Protein AF-A0A520I4Y4-F1 (afdb_monomer_lite)

Sequence (250 aa):
TVPQSEVRRLATGYAIVGDNRVPLDPAATSVYLQKPSFPYGGAGLVMSAADYDRFLQTRIFKPLKMNSTYFTVPQSEVRRLATGYAIVGDNRVPLDPAATSVYLQKPSFPYGGAGLVMSARDYDRFLHMLQNGGTLDGKRVLKPATVQLAMSDLLPLGVVYPGSVSATGGTTNAQGFGAGGSVTLYDTPGGPGKGTYSWGGAAGTIAWVDPTNKVRATVMVNYLPSDKYPLRTDSTKAIYADLAPVLTKR

Secondary structure (DSSP, 8-state):
---HHHHHHH----EEETTEEEP--S---------------SS-----HHHHHHHHIIIIITTTT-TT-BSS--GGGGGGPPPEEEEETTEEEEEE-GGG-GGGSPPSS--TTS--B--HHHHHHHHHHHHTTSEETTEESS-HHHHHHHHS--SPTT--B---TTTS---SS-BEE-SSSEE--S--TTSPPTT-EEEE-TTS-EEEEETTTTEEEEE---EESGGGS-HHHHHHHHHHHHHHHHHTT-

Radius of gyration: 17.69 Å; chains: 1; bounding box: 38×49×51 Å

pLDDT: mean 75.97, std 23.31, range [23.94, 97.19]

Foldseek 3Di:
DDDVVVLLVQWQFWWAQQPDIDDRDPPAFEWDDAQQQAPPVPDDDPDFLVRVVVCCVVQPCVQLVQVFKALAHEPVCLVRYDFFFECDPNDTHRPARSVRGPSNDRDPGDDNRGRMIGTSVSVVSVLVCLLVQQDDPRDGRDHSVSSLQQLDQPDPPPDWDCFDCQAKNGDNHTFGHGSRFTFHCAQDVLFAHGSKTKTAHQQQKIWIARNPQRTTTTTDGRYPRNVPDSSSVVVRNVVSVVCVVVSVVD

Structure (mmCIF, N/CA/C/O backbone):
data_AF-A0A520I4Y4-F1
#
_entry.id   AF-A0A520I4Y4-F1
#
loop_
_atom_site.group_PDB
_atom_site.id
_atom_site.type_symbol
_atom_site.label_atom_id
_atom_site.label_alt_id
_atom_site.label_comp_id
_atom_site.label_asym_id
_atom_site.label_entity_id
_atom_site.label_seq_id
_atom_site.pdbx_PDB_ins_code
_atom_site.Cartn_x
_atom_site.Cartn_y
_atom_site.Cartn_z
_atom_site.occupancy
_atom_site.B_iso_or_equiv
_atom_site.auth_seq_id
_atom_site.auth_comp_id
_atom_site.auth_asym_id
_atom_site.auth_atom_id
_atom_site.pdbx_PDB_model_num
ATOM 1 N N . THR A 1 1 ? 13.426 3.010 -23.132 1.00 33.50 1 THR A N 1
ATOM 2 C CA . THR A 1 1 ? 12.185 3.686 -22.690 1.00 33.50 1 THR A CA 1
ATOM 3 C C . THR A 1 1 ? 11.020 2.810 -23.088 1.00 33.50 1 THR A C 1
ATOM 5 O O . THR A 1 1 ? 10.880 2.529 -24.268 1.00 33.50 1 THR A O 1
ATOM 8 N N . VAL A 1 2 ? 10.259 2.289 -22.122 1.00 27.73 2 VAL A N 1
ATOM 9 C CA . VAL A 1 2 ? 9.079 1.454 -22.409 1.00 27.73 2 VAL A CA 1
ATOM 10 C C . VAL A 1 2 ? 7.973 2.366 -22.971 1.00 27.73 2 VAL A C 1
ATOM 12 O O . VAL A 1 2 ? 7.737 3.427 -22.388 1.00 27.73 2 VAL A O 1
ATOM 15 N N . PRO A 1 3 ? 7.323 2.031 -24.099 1.00 27.69 3 PRO A N 1
ATOM 16 C CA . PRO A 1 3 ? 6.227 2.821 -24.654 1.00 27.69 3 PRO A CA 1
ATOM 17 C C . PRO A 1 3 ? 5.099 3.028 -23.632 1.00 27.69 3 PRO A C 1
ATOM 19 O O . PRO A 1 3 ? 4.683 2.085 -22.959 1.00 27.69 3 PRO A O 1
ATOM 22 N N . GLN A 1 4 ? 4.536 4.240 -23.544 1.00 29.91 4 GLN A N 1
ATOM 23 C CA . GLN A 1 4 ? 3.404 4.534 -22.644 1.00 29.91 4 GLN A CA 1
ATOM 24 C C . GLN A 1 4 ? 2.201 3.591 -22.854 1.00 29.91 4 GLN A C 1
ATOM 26 O O . GLN A 1 4 ? 1.449 3.325 -21.918 1.00 29.91 4 GLN A O 1
ATOM 31 N N . SER A 1 5 ? 2.019 3.059 -24.066 1.00 32.44 5 SER A N 1
ATOM 32 C CA . SER A 1 5 ? 0.989 2.066 -24.393 1.00 32.44 5 SER A CA 1
ATOM 33 C C . SER A 1 5 ? 1.230 0.702 -23.735 1.00 32.44 5 SER A C 1
ATOM 35 O O . SER A 1 5 ? 0.276 0.017 -23.377 1.00 32.44 5 SER A O 1
ATOM 37 N N . GLU A 1 6 ? 2.489 0.322 -23.528 1.00 29.34 6 GLU A N 1
ATOM 38 C CA . GLU A 1 6 ? 2.888 -0.925 -22.875 1.00 29.34 6 GLU A CA 1
ATOM 39 C C . GLU A 1 6 ? 2.790 -0.801 -21.345 1.00 29.34 6 GLU A C 1
ATOM 41 O O . GLU A 1 6 ? 2.299 -1.712 -20.681 1.00 29.34 6 GLU A O 1
ATOM 46 N N . VAL A 1 7 ? 3.082 0.387 -20.795 1.00 28.30 7 VAL A N 1
ATOM 47 C CA . VAL A 1 7 ? 2.788 0.743 -19.391 1.00 28.30 7 VAL A CA 1
ATOM 48 C C . VAL A 1 7 ? 1.283 0.685 -19.103 1.00 28.30 7 VAL A C 1
ATOM 50 O O . VAL A 1 7 ? 0.882 0.108 -18.097 1.00 28.30 7 VAL A O 1
ATOM 53 N N . ARG A 1 8 ? 0.429 1.190 -20.008 1.00 27.36 8 ARG A N 1
ATOM 54 C CA . ARG A 1 8 ? -1.043 1.083 -19.894 1.00 27.36 8 ARG A CA 1
ATOM 55 C C . ARG A 1 8 ? -1.558 -0.359 -19.955 1.00 27.36 8 ARG A C 1
ATOM 57 O O . ARG A 1 8 ? -2.605 -0.645 -19.389 1.00 27.36 8 ARG A O 1
ATOM 64 N N . ARG A 1 9 ? -0.835 -1.261 -20.627 1.00 27.52 9 ARG A N 1
ATOM 65 C CA . ARG A 1 9 ? -1.176 -2.692 -20.723 1.00 27.52 9 ARG A CA 1
ATOM 66 C C . ARG A 1 9 ? -0.763 -3.489 -19.484 1.00 27.52 9 ARG A C 1
ATOM 68 O O . ARG A 1 9 ? -1.391 -4.498 -19.186 1.00 27.52 9 ARG A O 1
ATOM 75 N N . LEU A 1 10 ? 0.293 -3.055 -18.792 1.00 27.14 10 LEU A N 1
ATOM 76 C CA . LEU A 1 10 ? 0.854 -3.723 -17.610 1.00 27.14 10 LEU A CA 1
ATOM 77 C C . LEU A 1 10 ? 0.321 -3.154 -16.284 1.00 27.14 10 LEU A C 1
ATOM 79 O O . LEU A 1 10 ? 0.280 -3.872 -15.286 1.00 27.14 10 LEU A O 1
ATOM 83 N N . ALA A 1 11 ? -0.092 -1.885 -16.262 1.00 28.45 11 ALA A N 1
ATOM 84 C CA . ALA A 1 11 ? -0.653 -1.216 -15.094 1.00 28.45 11 ALA A CA 1
ATOM 85 C C . ALA A 1 11 ? -2.185 -1.337 -15.081 1.00 28.45 11 ALA A C 1
ATOM 87 O O . ALA A 1 11 ? -2.906 -0.433 -15.499 1.00 28.45 11 ALA A O 1
ATOM 88 N N . THR A 1 12 ? -2.696 -2.457 -14.577 1.00 29.50 12 THR A N 1
ATOM 89 C CA . THR A 1 12 ? -4.121 -2.597 -14.256 1.00 29.50 12 THR A CA 1
ATOM 90 C C . THR A 1 12 ? -4.339 -2.160 -12.804 1.00 29.50 12 THR A C 1
ATOM 92 O O . THR A 1 12 ? -3.952 -2.856 -11.867 1.00 29.50 12 THR A O 1
ATOM 95 N N . GLY A 1 13 ? -4.920 -0.980 -12.584 1.00 33.00 13 GLY A N 1
ATOM 96 C CA . GLY A 1 13 ? -5.198 -0.464 -11.241 1.00 33.00 13 GLY A CA 1
ATOM 97 C C . GLY A 1 13 ? -6.010 0.826 -11.272 1.00 33.00 13 GLY A C 1
ATOM 98 O O . GLY A 1 13 ? -5.890 1.608 -12.202 1.00 33.00 13 GLY A O 1
ATOM 99 N N . TYR A 1 14 ? -6.842 1.059 -10.260 1.00 32.34 14 TYR A N 1
ATOM 100 C CA . TYR A 1 14 ? -7.642 2.279 -10.151 1.00 32.34 14 TYR A CA 1
ATOM 101 C C . TYR A 1 14 ? -6.876 3.362 -9.384 1.00 32.34 14 TYR A C 1
ATOM 103 O O . TYR A 1 14 ? -6.359 3.101 -8.298 1.00 32.34 14 TYR A O 1
ATOM 111 N N . ALA A 1 15 ? -6.879 4.594 -9.894 1.00 30.17 15 ALA A N 1
ATOM 112 C CA . ALA A 1 15 ? -6.597 5.776 -9.085 1.00 30.17 15 ALA A CA 1
ATOM 113 C C . ALA A 1 15 ? -7.926 6.293 -8.514 1.00 30.17 15 ALA A C 1
ATOM 115 O O . ALA A 1 15 ? -8.894 6.497 -9.255 1.00 30.17 15 ALA A O 1
ATOM 116 N N . ILE A 1 16 ? -8.004 6.477 -7.195 1.00 33.69 16 ILE A N 1
ATOM 117 C CA . ILE A 1 16 ? -9.195 7.038 -6.550 1.00 33.69 16 ILE A CA 1
ATOM 118 C C . ILE A 1 16 ? -8.843 8.443 -6.054 1.00 33.69 16 ILE A C 1
ATOM 120 O O . ILE A 1 16 ? -7.905 8.638 -5.281 1.00 33.69 16 ILE A O 1
ATOM 124 N N . VAL A 1 17 ? -9.611 9.432 -6.507 1.00 32.66 17 VAL A N 1
ATOM 125 C CA . VAL A 1 17 ? -9.438 10.867 -6.247 1.00 32.66 17 VAL A CA 1
ATOM 126 C C . VAL A 1 17 ? -10.545 11.306 -5.299 1.00 32.66 17 VAL A C 1
ATOM 128 O O . VAL A 1 17 ? -11.679 11.501 -5.728 1.00 32.66 17 VAL A O 1
ATOM 131 N N . GLY A 1 18 ? -10.264 11.431 -4.000 1.00 45.25 18 GLY A N 1
ATOM 132 C CA . GLY A 1 18 ? -11.341 11.648 -3.020 1.00 45.25 18 GLY A CA 1
ATOM 133 C C . GLY A 1 18 ? -12.430 10.569 -3.154 1.00 45.25 18 GLY A C 1
ATOM 134 O O . GLY A 1 18 ? -12.104 9.381 -3.077 1.00 45.25 18 GLY A O 1
ATOM 135 N N . ASP A 1 19 ? -13.678 10.975 -3.420 1.00 34.34 19 ASP A N 1
ATOM 136 C CA . ASP A 1 19 ? -14.823 10.078 -3.668 1.00 34.34 19 ASP A CA 1
ATOM 137 C C . ASP A 1 19 ? -14.979 9.625 -5.136 1.00 34.34 19 ASP A C 1
ATOM 139 O O . ASP A 1 19 ? -15.772 8.728 -5.430 1.00 34.34 19 ASP A O 1
ATOM 143 N N . ASN A 1 20 ? -14.206 10.186 -6.069 1.00 29.05 20 ASN A N 1
ATOM 144 C CA . ASN A 1 20 ? -14.325 9.894 -7.497 1.00 29.05 20 ASN A CA 1
ATOM 145 C C . ASN A 1 20 ? -13.339 8.803 -7.937 1.00 29.05 20 ASN A C 1
ATOM 147 O O . ASN A 1 20 ? -12.132 8.887 -7.705 1.00 29.05 20 ASN A O 1
ATOM 151 N N . ARG A 1 21 ? -13.855 7.767 -8.608 1.00 36.09 21 ARG A N 1
ATOM 152 C CA . ARG A 1 21 ? -13.048 6.708 -9.234 1.00 36.09 21 ARG A CA 1
ATOM 153 C C . ARG A 1 21 ? -12.678 7.127 -10.652 1.00 36.09 21 ARG A C 1
ATOM 155 O O . ARG A 1 21 ? -13.578 7.384 -11.446 1.00 36.09 21 ARG A O 1
ATOM 162 N N . VAL A 1 22 ? -11.390 7.140 -10.987 1.00 32.22 22 VAL A N 1
ATOM 163 C CA . VAL A 1 22 ? -10.948 7.249 -12.384 1.00 32.22 22 VAL A CA 1
ATOM 164 C C . VAL A 1 22 ? -10.757 5.825 -12.919 1.00 32.22 22 VAL A C 1
ATOM 166 O O . VAL A 1 22 ? -9.966 5.070 -12.346 1.00 32.22 22 VAL A O 1
ATOM 169 N N . PRO A 1 23 ? -11.516 5.399 -13.946 1.00 28.03 23 PRO A N 1
ATOM 170 C CA . PRO A 1 23 ? -11.431 4.039 -14.453 1.00 28.03 23 PRO A CA 1
ATOM 171 C C . PRO A 1 23 ? -10.161 3.835 -15.283 1.00 28.03 23 PRO A C 1
ATOM 173 O O . PRO A 1 23 ? -9.948 4.497 -16.294 1.00 28.03 23 PRO A O 1
ATOM 176 N N . LEU A 1 24 ? -9.368 2.850 -14.877 1.00 31.28 24 LEU A N 1
ATOM 177 C CA . LEU A 1 24 ? -8.458 2.102 -15.739 1.00 31.28 24 LEU A CA 1
ATOM 178 C C . LEU A 1 24 ? -8.948 0.637 -15.689 1.00 31.28 24 LEU A C 1
ATOM 180 O O . LEU A 1 24 ? -9.507 0.224 -14.674 1.00 31.28 24 LEU A O 1
ATOM 184 N N . ASP A 1 25 ? -8.852 -0.076 -16.813 1.00 25.58 25 ASP A N 1
ATOM 185 C CA . ASP A 1 25 ? -9.466 -1.381 -17.151 1.00 25.58 25 ASP A CA 1
ATOM 186 C C . ASP A 1 25 ? -9.869 -2.313 -15.961 1.00 25.58 25 ASP A C 1
ATOM 188 O O . ASP A 1 25 ? -9.024 -2.648 -15.127 1.00 25.58 25 ASP A O 1
ATOM 192 N N . PRO A 1 26 ? -11.141 -2.773 -15.870 1.00 25.59 26 PRO A N 1
ATOM 193 C CA . PRO A 1 26 ? -11.670 -3.579 -14.758 1.00 25.59 26 PRO A CA 1
ATOM 194 C C . PRO A 1 26 ? -11.153 -5.025 -14.643 1.00 25.59 26 PRO A C 1
ATOM 196 O O . PRO A 1 26 ? -11.493 -5.709 -13.672 1.00 25.59 26 PRO A O 1
ATOM 199 N N . ALA A 1 27 ? -10.357 -5.525 -15.588 1.00 23.94 27 ALA A N 1
ATOM 200 C CA . ALA A 1 27 ? -10.007 -6.943 -15.667 1.00 23.94 27 ALA A CA 1
ATOM 201 C C . ALA A 1 27 ? -8.667 -7.326 -14.998 1.00 23.94 27 ALA A C 1
ATOM 203 O O . ALA A 1 27 ? -7.875 -8.061 -15.576 1.00 23.94 27 ALA A O 1
ATOM 204 N N . ALA A 1 28 ? -8.405 -6.894 -13.759 1.00 25.83 28 ALA A N 1
ATOM 205 C CA . ALA A 1 28 ? -7.434 -7.574 -12.887 1.00 25.83 28 ALA A CA 1
ATOM 206 C C . ALA A 1 28 ? -7.688 -7.251 -11.410 1.00 25.83 28 ALA A C 1
ATOM 208 O O . ALA A 1 28 ? -7.740 -6.094 -11.002 1.00 25.83 28 ALA A O 1
ATOM 209 N N . THR A 1 29 ? -7.827 -8.279 -10.576 1.00 27.34 29 THR A N 1
ATOM 210 C CA . THR A 1 29 ? -7.899 -8.132 -9.117 1.00 27.34 29 THR A CA 1
ATOM 211 C C . THR A 1 29 ? -6.714 -8.882 -8.523 1.00 27.34 29 THR A C 1
ATOM 213 O O . THR A 1 29 ? -6.820 -10.077 -8.327 1.00 27.34 29 THR A O 1
ATOM 216 N N . SER A 1 30 ? -5.577 -8.226 -8.267 1.00 29.97 30 SER A N 1
ATOM 217 C CA . SER A 1 30 ? -4.309 -8.961 -8.080 1.00 29.97 30 SER A CA 1
ATOM 218 C C . SER A 1 30 ? -3.397 -8.413 -6.968 1.00 29.97 30 SER A C 1
ATOM 220 O O . SER A 1 30 ? -2.510 -7.621 -7.219 1.00 29.97 30 SER A O 1
ATOM 222 N N . VAL A 1 31 ? -3.655 -8.816 -5.727 1.00 27.34 31 VAL A N 1
ATOM 223 C CA . VAL A 1 31 ? -2.750 -9.404 -4.707 1.00 27.34 31 VAL A CA 1
ATOM 224 C C . VAL A 1 31 ? -1.228 -9.050 -4.617 1.00 27.34 31 VAL A C 1
ATOM 226 O O . VAL A 1 31 ? -0.417 -9.610 -5.337 1.00 27.34 31 VAL A O 1
ATOM 229 N N . TYR A 1 32 ? -0.884 -8.244 -3.590 1.00 40.66 32 TYR A N 1
ATOM 230 C CA . TYR A 1 32 ? 0.276 -8.169 -2.642 1.00 40.66 32 TYR A CA 1
ATOM 231 C C . TYR A 1 32 ? 1.748 -8.016 -3.019 1.00 40.66 32 TYR A C 1
ATOM 233 O O . TYR A 1 32 ? 2.421 -8.952 -3.419 1.00 40.66 32 TYR A O 1
ATOM 241 N N . LEU A 1 33 ? 2.318 -6.942 -2.461 1.00 28.09 33 LEU A N 1
ATOM 242 C CA . LEU A 1 33 ? 3.075 -6.955 -1.199 1.00 28.09 33 LEU A CA 1
ATOM 243 C C . LEU A 1 33 ? 2.966 -5.536 -0.608 1.00 28.09 33 LEU A C 1
ATOM 245 O O . LEU A 1 33 ? 3.196 -4.554 -1.308 1.00 28.09 33 LEU A O 1
ATOM 249 N N . GLN A 1 34 ? 2.630 -5.380 0.664 1.00 31.22 34 GLN A N 1
ATOM 250 C CA . GLN A 1 34 ? 2.913 -4.123 1.353 1.00 31.22 34 GLN A CA 1
ATOM 251 C C . GLN A 1 34 ? 3.210 -4.463 2.804 1.00 31.22 34 GLN A C 1
ATOM 253 O O . GLN A 1 34 ? 2.521 -5.301 3.380 1.00 31.22 34 GLN A O 1
ATOM 258 N N . LYS A 1 35 ? 4.276 -3.888 3.364 1.00 29.73 35 LYS A N 1
ATOM 259 C CA . LYS A 1 35 ? 4.518 -3.909 4.801 1.00 29.73 35 LYS A CA 1
ATOM 260 C C . LYS A 1 35 ? 3.623 -2.833 5.404 1.00 29.73 35 LYS A C 1
ATOM 262 O O . LYS A 1 35 ? 3.892 -1.660 5.189 1.00 29.73 35 LYS A O 1
ATOM 267 N N . PRO A 1 36 ? 2.585 -3.172 6.169 1.00 28.11 36 PRO A N 1
ATOM 268 C CA . PRO A 1 36 ? 2.160 -2.313 7.246 1.00 28.11 36 PRO A CA 1
ATOM 269 C C . PRO A 1 36 ? 2.953 -2.752 8.476 1.00 28.11 36 PRO A C 1
ATOM 271 O O . PRO A 1 36 ? 2.494 -3.576 9.265 1.00 28.11 36 PRO A O 1
ATOM 274 N N . SER A 1 37 ? 4.173 -2.239 8.650 1.00 31.00 37 SER A N 1
ATOM 275 C CA . SER A 1 37 ? 4.838 -2.381 9.950 1.00 31.00 37 SER A CA 1
ATOM 276 C C . SER A 1 37 ? 4.117 -1.463 10.938 1.00 31.00 37 SER A C 1
ATOM 278 O O . SER A 1 37 ? 4.502 -0.318 11.130 1.00 31.00 37 SER A O 1
ATOM 280 N N . PHE A 1 38 ? 3.041 -1.937 11.559 1.00 34.22 38 PHE A N 1
ATOM 281 C CA . PHE A 1 38 ? 2.485 -1.251 12.718 1.00 34.22 38 PHE A CA 1
ATOM 282 C C . PHE A 1 38 ? 3.474 -1.406 13.882 1.00 34.22 38 PHE A C 1
ATOM 284 O O . PHE A 1 38 ? 3.733 -2.540 14.296 1.00 34.22 38 PHE A O 1
ATOM 291 N N . PRO A 1 39 ? 4.022 -0.320 14.454 1.00 32.06 39 PRO A N 1
ATOM 292 C CA . PRO A 1 39 ? 4.747 -0.390 15.703 1.00 32.06 39 PRO A CA 1
ATOM 293 C C . PRO A 1 39 ? 3.719 -0.559 16.824 1.00 32.06 39 PRO A C 1
ATOM 295 O O . PRO A 1 39 ? 3.342 0.392 17.500 1.00 32.06 39 PRO A O 1
ATOM 298 N N . TYR A 1 40 ? 3.274 -1.788 17.065 1.00 37.22 40 TYR A N 1
ATOM 299 C CA . TYR A 1 40 ? 2.849 -2.170 18.411 1.00 37.22 40 TYR A CA 1
ATOM 300 C C . TYR A 1 40 ? 4.105 -2.574 19.192 1.00 37.22 40 TYR A C 1
ATOM 302 O O . TYR A 1 40 ? 4.320 -3.734 19.516 1.00 37.22 40 TYR A O 1
ATOM 310 N N . GLY A 1 41 ? 4.979 -1.588 19.414 1.00 29.97 41 GLY A N 1
ATOM 311 C CA . GLY A 1 41 ? 6.246 -1.707 20.142 1.00 29.97 41 GLY A CA 1
ATOM 312 C C . GLY A 1 41 ? 6.223 -1.022 21.509 1.00 29.97 41 GLY A C 1
ATOM 313 O O . GLY A 1 41 ? 7.267 -0.621 22.006 1.00 29.97 41 GLY A O 1
ATOM 314 N N . GLY A 1 42 ? 5.043 -0.846 22.108 1.00 27.30 42 GLY A N 1
ATOM 315 C CA . GLY A 1 42 ? 4.885 -0.367 23.480 1.00 27.30 42 GLY A CA 1
ATOM 316 C C . GLY A 1 42 ? 4.205 -1.437 24.327 1.00 27.30 42 GLY A C 1
ATOM 317 O O . GLY A 1 42 ? 2.999 -1.610 24.212 1.00 27.30 42 GLY A O 1
ATOM 318 N N . ALA A 1 43 ? 4.997 -2.142 25.139 1.00 29.80 43 ALA A N 1
ATOM 319 C CA . ALA A 1 43 ? 4.598 -3.067 26.206 1.00 29.80 43 ALA A CA 1
ATOM 320 C C . ALA A 1 43 ? 3.600 -4.203 25.849 1.00 29.80 43 ALA A C 1
ATOM 322 O O . ALA A 1 43 ? 2.385 -4.046 25.905 1.00 29.80 43 ALA A O 1
ATOM 323 N N . GLY A 1 44 ? 4.129 -5.417 25.640 1.00 30.92 44 GLY A N 1
ATOM 324 C CA . GLY A 1 44 ? 3.530 -6.609 26.264 1.00 30.92 44 GLY A CA 1
ATOM 325 C C . GLY A 1 44 ? 2.440 -7.400 25.530 1.00 30.92 44 GLY A C 1
ATOM 326 O O . GLY A 1 44 ? 1.738 -8.158 26.190 1.00 30.92 44 GLY A O 1
ATOM 327 N N . LEU A 1 45 ? 2.297 -7.313 24.205 1.00 33.47 45 LEU A N 1
ATOM 328 C CA . LEU A 1 45 ? 1.419 -8.230 23.459 1.00 33.47 45 LEU A CA 1
ATOM 329 C C . LEU A 1 45 ? 2.237 -9.244 22.653 1.00 33.47 45 LEU A C 1
ATOM 331 O O . LEU A 1 45 ? 2.442 -9.096 21.451 1.00 33.47 45 LEU A O 1
ATOM 335 N N . VAL A 1 46 ? 2.682 -10.307 23.329 1.00 37.06 46 VAL A N 1
ATOM 336 C CA . VAL A 1 46 ? 3.056 -11.561 22.660 1.00 37.06 46 VAL A CA 1
ATOM 337 C C . VAL A 1 46 ? 1.753 -12.205 22.193 1.00 37.06 46 VAL A C 1
ATOM 339 O O . VAL A 1 46 ? 1.085 -12.909 22.944 1.00 37.06 46 VAL A O 1
ATOM 342 N N . MET A 1 47 ? 1.330 -11.882 20.974 1.00 45.72 47 MET A N 1
ATOM 343 C CA . MET A 1 47 ? 0.169 -12.513 20.355 1.00 45.72 47 MET A CA 1
ATOM 344 C C . MET A 1 47 ? 0.600 -13.800 19.662 1.00 45.72 47 MET A C 1
ATOM 346 O O . MET A 1 47 ? 1.603 -13.822 18.946 1.00 45.72 47 MET A O 1
ATOM 350 N N . SER A 1 48 ? -0.173 -14.871 19.840 1.00 52.69 48 SER A N 1
ATOM 351 C CA . SER A 1 48 ? -0.006 -16.052 19.003 1.00 52.69 48 SER A CA 1
ATOM 352 C C . SER A 1 48 ? -0.358 -15.721 17.545 1.00 52.69 48 SER A C 1
ATOM 354 O O . SER A 1 48 ? -1.086 -14.769 17.254 1.00 52.69 48 SER A O 1
ATOM 356 N N . ALA A 1 49 ? 0.113 -16.549 16.614 1.00 58.06 49 ALA A N 1
ATOM 357 C CA . ALA A 1 49 ? -0.246 -16.486 15.199 1.00 58.06 49 ALA A CA 1
ATOM 358 C C . ALA A 1 49 ? -1.768 -16.350 14.966 1.00 58.06 49 ALA A C 1
ATOM 360 O O . ALA A 1 49 ? -2.219 -15.504 14.196 1.00 58.06 49 ALA A O 1
ATOM 361 N N . ALA A 1 50 ? -2.573 -17.152 15.668 1.00 59.41 50 ALA A N 1
ATOM 362 C CA . ALA A 1 50 ? -4.029 -17.126 15.542 1.00 59.41 50 ALA A CA 1
ATOM 363 C C . ALA A 1 50 ? -4.646 -15.820 16.072 1.00 59.41 50 ALA A C 1
ATOM 365 O O . ALA A 1 50 ? -5.664 -15.358 15.551 1.00 59.41 50 ALA A O 1
ATOM 366 N N . ASP A 1 51 ? -4.023 -15.211 17.08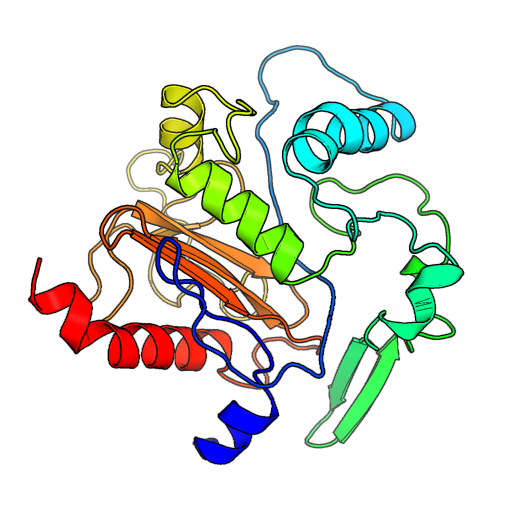0 1.00 72.06 51 ASP A N 1
ATOM 367 C CA . ASP A 1 51 ? -4.489 -13.951 17.652 1.00 72.06 51 ASP A CA 1
ATOM 368 C C . ASP A 1 51 ? -4.176 -12.767 16.740 1.00 72.06 51 ASP A C 1
ATOM 370 O O . ASP A 1 51 ? -4.981 -11.841 16.669 1.00 72.06 51 ASP A O 1
ATOM 374 N N . TYR A 1 52 ? -3.079 -12.819 15.980 1.00 75.00 52 TYR A N 1
ATOM 375 C CA . TYR A 1 52 ? -2.716 -11.751 15.049 1.00 75.00 52 TYR A CA 1
ATOM 376 C C . TYR A 1 52 ? -3.660 -11.657 13.841 1.00 75.00 52 TYR A C 1
ATOM 378 O O . TYR A 1 52 ? -4.190 -10.579 13.566 1.00 75.00 52 TYR A O 1
ATOM 386 N N . ASP A 1 53 ? -3.950 -12.768 13.154 1.00 78.56 53 ASP A N 1
ATOM 387 C CA . ASP A 1 53 ? -4.933 -12.765 12.054 1.00 78.56 53 ASP A CA 1
ATOM 388 C C . ASP A 1 53 ? -6.320 -12.343 12.566 1.00 78.56 53 ASP A C 1
ATOM 390 O O . ASP A 1 53 ? -6.936 -11.407 12.050 1.00 78.56 53 ASP A O 1
ATOM 394 N N . ARG A 1 54 ? -6.776 -12.931 13.681 1.00 83.62 54 ARG A N 1
ATOM 395 C CA . ARG A 1 54 ? -8.052 -12.554 14.311 1.00 83.62 54 ARG A CA 1
ATOM 396 C C . ARG A 1 54 ? -8.098 -11.074 14.682 1.00 83.62 54 ARG A C 1
ATOM 398 O O . ARG A 1 54 ? -9.144 -10.435 14.513 1.00 83.62 54 ARG A O 1
ATOM 405 N N . PHE A 1 55 ? -6.998 -10.526 15.190 1.00 83.38 55 PHE A N 1
ATOM 406 C CA . PHE A 1 55 ? -6.878 -9.111 15.508 1.00 83.38 55 PHE A CA 1
ATOM 407 C C . PHE A 1 55 ? -7.047 -8.256 14.252 1.00 83.38 55 PHE A C 1
ATOM 409 O O . PHE A 1 55 ? -7.909 -7.376 14.245 1.00 83.38 55 PHE A O 1
ATOM 416 N N . LEU A 1 56 ? -6.306 -8.539 13.178 1.00 87.69 56 LEU A N 1
ATOM 417 C CA . LEU A 1 56 ? -6.405 -7.788 11.923 1.00 87.69 56 LEU A CA 1
ATOM 418 C C . LEU A 1 56 ? -7.818 -7.857 11.334 1.00 87.69 56 LEU A C 1
ATOM 420 O O . LEU A 1 56 ? -8.400 -6.820 11.005 1.00 87.69 56 LEU A O 1
ATOM 424 N N . GLN A 1 57 ? -8.422 -9.048 11.309 1.00 89.31 57 GLN A N 1
ATOM 425 C CA . GLN A 1 57 ? -9.802 -9.249 10.864 1.00 89.31 57 GLN A CA 1
ATOM 426 C C . GLN A 1 57 ? -10.790 -8.398 11.667 1.00 89.31 57 GLN A C 1
ATOM 428 O O . GLN A 1 57 ? -11.655 -7.730 11.103 1.00 89.31 57 GLN A O 1
ATOM 433 N N . THR A 1 58 ? -10.669 -8.400 12.994 1.00 87.88 58 THR A N 1
ATOM 434 C CA . THR A 1 58 ? -11.641 -7.758 13.892 1.00 87.88 58 THR A CA 1
ATOM 435 C C . THR A 1 58 ? -11.455 -6.248 13.968 1.00 87.88 58 THR A C 1
ATOM 437 O O . THR A 1 58 ? -12.432 -5.504 14.030 1.00 87.88 58 THR A O 1
ATOM 440 N N . ARG A 1 59 ? -10.205 -5.785 13.997 1.00 87.69 59 ARG A N 1
ATOM 441 C CA . ARG A 1 59 ? -9.863 -4.392 14.300 1.00 87.69 59 ARG A CA 1
ATOM 442 C C . ARG A 1 59 ? -9.652 -3.547 13.056 1.00 87.69 59 ARG A C 1
ATOM 444 O O . ARG A 1 59 ? -9.846 -2.342 13.147 1.00 87.69 59 ARG A O 1
ATOM 451 N N . ILE A 1 60 ? -9.304 -4.156 11.922 1.00 90.38 60 ILE A N 1
ATOM 452 C CA . ILE A 1 60 ? -8.981 -3.436 10.685 1.00 90.38 60 ILE A CA 1
ATOM 453 C C . ILE A 1 60 ? -9.900 -3.884 9.548 1.00 90.38 60 ILE A C 1
ATOM 455 O O . ILE A 1 60 ? -10.695 -3.082 9.061 1.00 90.38 60 ILE A O 1
ATOM 459 N N . PHE A 1 61 ? -9.859 -5.157 9.150 1.00 93.81 61 PHE A N 1
ATOM 460 C CA . PHE A 1 61 ? -10.472 -5.583 7.888 1.00 93.81 61 PHE A CA 1
ATOM 461 C C . PHE A 1 61 ? -12.000 -5.528 7.915 1.00 93.81 61 PHE A C 1
ATOM 463 O O . PHE A 1 61 ? -12.595 -4.928 7.022 1.00 93.81 61 PHE A O 1
ATOM 470 N N . LYS A 1 62 ? -12.657 -6.066 8.953 1.00 95.56 62 LYS A N 1
ATOM 471 C CA . LYS A 1 62 ? -14.126 -6.010 9.076 1.00 95.56 62 LYS A CA 1
ATOM 472 C C . LYS A 1 62 ? -14.655 -4.573 9.186 1.00 95.56 62 LYS A C 1
ATOM 474 O O . LYS A 1 62 ? -15.540 -4.235 8.397 1.00 95.56 62 LYS A O 1
ATOM 479 N N . PRO A 1 63 ? -14.137 -3.697 10.076 1.00 95.75 63 PRO A N 1
ATOM 480 C CA . PRO A 1 63 ? -14.569 -2.296 10.129 1.00 95.75 63 PRO A CA 1
ATOM 481 C C . PRO A 1 63 ? -14.397 -1.562 8.799 1.00 95.75 63 PRO A C 1
ATOM 483 O O . PRO A 1 63 ? -15.242 -0.747 8.433 1.00 95.75 63 PRO A O 1
ATOM 486 N N . LEU A 1 64 ? -13.334 -1.886 8.060 1.00 95.50 64 LEU A N 1
ATOM 487 C CA . LEU A 1 64 ? -13.059 -1.310 6.752 1.00 95.50 64 LEU A CA 1
ATOM 488 C C . LEU A 1 64 ? -13.694 -2.083 5.603 1.00 95.50 64 LEU A C 1
ATOM 490 O O . LEU A 1 64 ? -13.489 -1.674 4.474 1.00 95.50 64 LEU A O 1
ATOM 494 N N . LYS A 1 65 ? -14.499 -3.129 5.815 1.00 97.19 65 LYS A N 1
ATOM 495 C CA . LYS A 1 65 ? -15.110 -3.949 4.744 1.00 97.19 65 LYS A CA 1
ATOM 496 C C . LYS A 1 65 ? -14.089 -4.479 3.717 1.00 97.19 65 LYS A C 1
ATOM 498 O O . LYS A 1 65 ? -14.376 -4.511 2.517 1.00 97.19 65 LYS A O 1
ATOM 503 N N . MET A 1 66 ? -12.895 -4.845 4.180 1.00 94.31 66 MET A N 1
ATOM 504 C CA . MET A 1 66 ? -11.810 -5.409 3.371 1.00 94.31 66 MET A CA 1
ATOM 505 C C . MET A 1 66 ? -12.009 -6.924 3.203 1.00 94.31 66 MET A C 1
ATOM 507 O O . MET A 1 66 ? -11.335 -7.740 3.826 1.00 94.31 66 MET A O 1
ATOM 511 N N . ASN A 1 67 ? -13.011 -7.300 2.409 1.00 93.50 67 ASN A N 1
ATOM 512 C CA . ASN A 1 67 ? -13.529 -8.673 2.350 1.00 93.50 67 ASN A CA 1
ATOM 513 C C . ASN A 1 67 ? -12.748 -9.606 1.416 1.00 93.50 67 ASN A C 1
ATOM 515 O O . ASN A 1 67 ? -13.089 -10.776 1.307 1.00 93.50 67 ASN A O 1
ATOM 519 N N . SER A 1 68 ? -11.756 -9.091 0.698 1.00 92.38 68 SER A N 1
ATOM 520 C CA . SER A 1 68 ? -10.869 -9.840 -0.190 1.00 92.38 68 SER A CA 1
ATOM 521 C C . SER A 1 68 ? -9.451 -9.919 0.369 1.00 92.38 68 SER A C 1
ATOM 523 O O . SER A 1 68 ? -8.528 -9.962 -0.431 1.00 92.38 68 SER A O 1
ATOM 525 N N . THR A 1 69 ? -9.284 -9.912 1.699 1.00 90.94 69 THR A N 1
ATOM 526 C CA . THR A 1 69 ? -7.990 -9.882 2.404 1.00 90.94 69 THR A CA 1
ATOM 527 C C . THR A 1 69 ? -7.720 -11.174 3.188 1.00 90.94 69 THR A C 1
ATOM 529 O O . THR A 1 69 ? -8.507 -11.517 4.071 1.00 90.94 69 THR A O 1
ATOM 532 N N . TYR A 1 70 ? -6.608 -11.870 2.920 1.00 88.62 70 TYR A N 1
ATOM 533 C CA . TYR A 1 70 ? -6.358 -13.231 3.412 1.00 88.62 70 TYR A CA 1
ATOM 534 C C . TYR A 1 70 ? -4.878 -13.517 3.705 1.00 88.62 70 TYR A C 1
ATOM 536 O O . TYR A 1 70 ? -4.023 -13.126 2.927 1.00 88.62 70 TYR A O 1
ATOM 544 N N . PHE A 1 71 ? -4.563 -14.280 4.756 1.00 87.31 71 PHE A N 1
ATOM 545 C CA . PHE A 1 71 ? -3.268 -14.987 4.859 1.00 87.31 71 PHE A CA 1
ATOM 546 C C . PHE A 1 71 ? -3.298 -16.357 4.164 1.00 87.31 71 PHE A C 1
ATOM 548 O O . PHE A 1 71 ? -2.261 -16.911 3.819 1.00 87.31 71 PHE A O 1
ATOM 555 N N . THR A 1 72 ? -4.498 -16.902 3.962 1.00 92.00 72 THR A N 1
ATOM 556 C CA . THR A 1 72 ? -4.750 -18.136 3.214 1.00 92.00 72 THR A CA 1
ATOM 557 C C . THR A 1 72 ? -5.962 -17.905 2.333 1.00 92.00 72 THR A C 1
ATOM 559 O O . THR A 1 72 ? -7.059 -17.658 2.836 1.00 92.00 72 THR A O 1
ATOM 562 N N . VAL A 1 73 ? -5.758 -17.927 1.021 1.00 91.88 73 VAL A N 1
ATOM 563 C CA . VAL A 1 73 ? -6.803 -17.648 0.037 1.00 91.88 73 VAL A CA 1
ATOM 564 C C . VAL A 1 73 ? -7.795 -18.811 0.034 1.00 91.88 73 VAL A C 1
ATOM 566 O O . VAL A 1 73 ? -7.394 -19.951 -0.202 1.00 91.88 73 VAL A O 1
ATOM 569 N N . PRO A 1 74 ? -9.089 -18.562 0.293 1.00 92.88 74 PRO A N 1
ATOM 570 C CA . PRO A 1 74 ? -10.085 -19.622 0.264 1.00 92.88 74 PRO A CA 1
ATOM 571 C C . PRO A 1 74 ? -10.302 -20.119 -1.169 1.00 92.88 74 PRO A C 1
ATOM 573 O O . PRO A 1 74 ? -10.210 -19.352 -2.129 1.00 92.88 74 PRO A O 1
ATOM 576 N N . GLN A 1 75 ? -10.674 -21.393 -1.312 1.00 93.44 75 GLN A N 1
ATOM 577 C CA . GLN A 1 75 ? -10.830 -22.037 -2.622 1.00 93.44 75 GLN A CA 1
ATOM 578 C C . GLN A 1 75 ? -11.796 -21.287 -3.559 1.00 93.44 75 GLN A C 1
ATOM 580 O O . GLN A 1 75 ? -11.575 -21.217 -4.766 1.00 93.44 75 GLN A O 1
ATOM 585 N N . SER A 1 76 ? -12.844 -20.670 -3.004 1.00 93.44 76 SER A N 1
ATOM 586 C CA . SER A 1 76 ? -13.822 -19.868 -3.751 1.00 93.44 76 SER A CA 1
ATOM 587 C C . SER A 1 76 ? -13.224 -18.627 -4.426 1.00 93.44 76 SER A C 1
ATOM 589 O O . SER A 1 76 ? -13.831 -18.071 -5.341 1.00 93.44 76 SER A O 1
ATOM 591 N N . GLU A 1 77 ? -12.045 -18.189 -3.985 1.00 93.31 77 GLU A N 1
ATOM 592 C CA . GLU A 1 77 ? -11.395 -16.952 -4.418 1.00 93.31 77 GLU A CA 1
ATOM 593 C C . GLU A 1 77 ? -10.176 -17.176 -5.314 1.00 93.31 77 GLU A C 1
ATOM 595 O O . GLU A 1 77 ? -9.671 -16.220 -5.902 1.00 93.31 77 GLU A O 1
ATOM 600 N N . VAL A 1 78 ? -9.761 -18.431 -5.518 1.00 91.25 78 VAL A N 1
ATOM 601 C CA . VAL A 1 78 ? -8.616 -18.810 -6.369 1.00 91.25 78 VAL A CA 1
ATOM 602 C C . VAL A 1 78 ? -8.728 -18.224 -7.774 1.00 91.25 78 VAL A C 1
ATOM 604 O O . VAL A 1 78 ? -7.741 -17.759 -8.331 1.00 91.25 78 VAL A O 1
ATOM 607 N N . ARG A 1 79 ? -9.943 -18.157 -8.334 1.00 90.94 79 ARG A N 1
ATOM 608 C CA . ARG A 1 79 ? -10.191 -17.585 -9.671 1.00 90.94 79 ARG A CA 1
ATOM 609 C C . ARG A 1 79 ? -9.780 -16.113 -9.807 1.00 90.94 79 ARG A C 1
ATOM 611 O O . ARG A 1 79 ? -9.628 -15.629 -10.922 1.00 90.94 79 ARG A O 1
ATOM 618 N N . ARG A 1 80 ? -9.684 -15.390 -8.687 1.00 89.06 80 ARG A N 1
ATOM 619 C CA . ARG A 1 80 ? -9.247 -13.991 -8.630 1.00 89.06 80 ARG A CA 1
ATOM 620 C C . ARG A 1 80 ? -7.791 -13.867 -8.195 1.00 89.06 80 ARG A C 1
ATOM 622 O O . ARG A 1 80 ? -7.273 -12.763 -8.203 1.00 89.06 80 ARG A O 1
ATOM 629 N N . LEU A 1 81 ? -7.131 -14.948 -7.785 1.00 88.56 81 LEU A N 1
ATOM 630 C CA . LEU A 1 81 ? -5.728 -14.901 -7.403 1.00 88.56 81 LEU A CA 1
ATOM 631 C C . LEU A 1 81 ? -4.861 -14.744 -8.656 1.00 88.56 81 LEU A C 1
ATOM 633 O O . LEU A 1 81 ? -5.029 -15.459 -9.642 1.00 88.56 81 LEU A O 1
ATOM 637 N N . ALA A 1 82 ? -3.926 -13.801 -8.620 1.00 89.19 82 ALA A N 1
ATOM 638 C CA . ALA A 1 82 ? -2.995 -13.595 -9.715 1.00 89.19 82 ALA A CA 1
ATOM 639 C C . ALA A 1 82 ? -1.786 -14.510 -9.598 1.00 89.19 82 ALA A C 1
ATOM 641 O O . ALA A 1 82 ? -1.239 -14.691 -8.516 1.00 89.19 82 ALA A O 1
ATOM 642 N N . THR A 1 83 ? -1.324 -15.008 -10.741 1.00 88.88 83 THR A N 1
ATOM 643 C CA . THR A 1 83 ? -0.049 -15.724 -10.805 1.00 88.88 83 THR A CA 1
ATOM 644 C C . THR A 1 83 ? 1.103 -14.752 -10.563 1.00 88.88 83 THR A C 1
ATOM 646 O O . THR A 1 83 ? 1.116 -13.663 -11.142 1.00 88.88 83 THR A O 1
ATOM 649 N N . GLY A 1 84 ? 2.053 -15.147 -9.718 1.00 89.94 84 GLY A N 1
ATOM 650 C CA . GLY A 1 84 ? 3.327 -14.456 -9.542 1.00 89.94 84 GLY A CA 1
ATOM 651 C C . GLY A 1 84 ? 4.330 -14.901 -10.594 1.00 89.94 84 GLY A C 1
ATOM 652 O O . GLY A 1 84 ? 4.432 -16.092 -10.896 1.00 89.94 84 GLY A O 1
ATOM 653 N N . TYR A 1 85 ? 5.069 -13.956 -11.166 1.00 90.38 85 TYR A N 1
ATOM 654 C CA . TYR A 1 85 ? 6.006 -14.237 -12.252 1.00 90.38 85 TYR A CA 1
ATOM 655 C C . TYR A 1 85 ? 7.445 -13.874 -11.906 1.00 90.38 85 TYR A C 1
ATOM 657 O O . TYR A 1 85 ? 7.702 -12.883 -11.234 1.00 90.38 85 TYR A O 1
ATOM 665 N N . ALA A 1 86 ? 8.391 -14.638 -12.436 1.00 92.75 86 ALA A N 1
ATOM 666 C CA . ALA A 1 86 ? 9.768 -14.202 -12.596 1.00 92.75 86 ALA A CA 1
ATOM 667 C C . ALA A 1 86 ? 9.954 -13.675 -14.024 1.00 92.75 86 ALA A C 1
ATOM 669 O O . ALA A 1 86 ? 9.492 -14.296 -14.984 1.00 92.75 86 ALA A O 1
ATOM 670 N N . ILE A 1 87 ? 10.624 -12.538 -14.174 1.00 91.44 87 ILE A N 1
ATOM 671 C CA . ILE A 1 87 ? 11.043 -12.015 -15.470 1.00 91.44 87 ILE A CA 1
ATOM 672 C C . ILE A 1 87 ? 12.507 -12.388 -15.681 1.00 91.44 87 ILE A C 1
ATOM 674 O O . ILE A 1 87 ? 13.385 -11.926 -14.954 1.00 91.44 87 ILE A O 1
ATOM 678 N N . VAL A 1 88 ? 12.762 -13.239 -16.674 1.00 92.00 88 VAL A N 1
ATOM 679 C CA . VAL A 1 88 ? 14.099 -13.738 -17.024 1.00 92.00 88 VAL A CA 1
ATOM 680 C C . VAL A 1 88 ? 14.401 -13.316 -18.456 1.00 92.00 88 VAL A C 1
ATOM 682 O O . VAL A 1 88 ? 13.779 -13.804 -19.401 1.00 92.00 88 VAL A O 1
ATOM 685 N N . GLY A 1 89 ? 15.328 -12.370 -18.625 1.00 90.00 89 GLY A N 1
ATOM 686 C CA . GLY A 1 89 ? 15.472 -11.663 -19.899 1.00 90.00 89 GLY A CA 1
ATOM 687 C C . GLY A 1 89 ? 14.175 -10.917 -20.212 1.00 90.00 89 GLY A C 1
ATOM 688 O O . GLY A 1 89 ? 13.738 -10.101 -19.399 1.00 90.00 89 GLY A O 1
ATOM 689 N N . ASP A 1 90 ? 13.543 -11.239 -21.339 1.00 87.06 90 ASP A N 1
ATOM 690 C CA . ASP A 1 90 ? 12.232 -10.699 -21.735 1.00 87.06 90 ASP A CA 1
ATOM 691 C C . ASP A 1 90 ? 11.089 -11.712 -21.572 1.00 87.06 90 ASP A C 1
ATOM 693 O O . ASP A 1 90 ? 9.940 -11.438 -21.917 1.00 87.06 90 ASP A O 1
ATOM 697 N N . ASN A 1 91 ? 11.384 -12.878 -20.993 1.00 90.31 91 ASN A N 1
ATOM 698 C CA . ASN A 1 91 ? 10.403 -13.929 -20.774 1.00 90.31 91 ASN A CA 1
ATOM 699 C C . ASN A 1 91 ? 9.747 -13.805 -19.400 1.00 90.31 91 ASN A C 1
ATOM 701 O O . ASN A 1 91 ? 10.412 -13.599 -18.383 1.00 90.31 91 ASN A O 1
ATOM 705 N N . ARG A 1 92 ? 8.431 -14.018 -19.370 1.00 92.81 92 ARG A N 1
ATOM 706 C CA . ARG A 1 92 ? 7.617 -14.090 -18.155 1.00 92.81 92 ARG A CA 1
ATOM 707 C C . ARG A 1 92 ? 7.395 -15.556 -17.777 1.00 92.81 92 ARG A C 1
ATOM 709 O O . ARG A 1 92 ? 6.626 -16.257 -18.429 1.00 92.81 92 ARG A O 1
ATOM 716 N N . VAL A 1 93 ? 8.044 -16.005 -16.706 1.00 95.19 93 VAL A N 1
ATOM 717 C CA . VAL A 1 93 ? 7.980 -17.385 -16.204 1.00 95.19 93 VAL A CA 1
ATOM 718 C C . VAL A 1 93 ? 7.051 -17.447 -14.986 1.00 95.19 93 VAL A C 1
ATOM 720 O O . VAL A 1 93 ? 7.270 -16.689 -14.041 1.00 95.19 93 VAL A O 1
ATOM 723 N N . PRO A 1 94 ? 6.002 -18.293 -14.976 1.00 92.44 94 PRO A N 1
ATOM 724 C CA . PRO A 1 94 ? 5.154 -18.484 -13.798 1.00 92.44 94 PRO A CA 1
ATOM 725 C C . PRO A 1 94 ? 5.982 -19.025 -12.626 1.00 92.44 94 PRO A C 1
ATOM 727 O O . PRO A 1 94 ? 6.435 -20.164 -12.665 1.00 92.44 94 PRO A O 1
ATOM 730 N N . LEU A 1 95 ? 6.191 -18.204 -11.598 1.00 91.19 95 LEU A N 1
ATOM 731 C CA . LEU A 1 95 ? 6.915 -18.589 -10.384 1.00 91.19 95 LEU A CA 1
ATOM 732 C C . LEU A 1 95 ? 5.953 -19.127 -9.320 1.00 91.19 95 LEU A C 1
ATOM 734 O O . LEU A 1 95 ? 6.263 -20.099 -8.644 1.00 91.19 95 LEU A O 1
ATOM 738 N N . ASP A 1 96 ? 4.781 -18.502 -9.203 1.00 90.25 96 ASP A N 1
ATOM 739 C CA . ASP A 1 96 ? 3.719 -18.886 -8.272 1.00 90.25 96 ASP A CA 1
ATOM 740 C C . ASP A 1 96 ? 2.371 -18.910 -9.015 1.00 90.25 96 ASP A C 1
ATOM 742 O O . ASP A 1 96 ? 1.624 -17.925 -8.983 1.00 90.25 96 ASP A O 1
ATOM 746 N N . PRO A 1 97 ? 2.073 -19.978 -9.783 1.00 92.00 97 PRO A N 1
ATOM 747 C CA . PRO A 1 97 ? 0.800 -20.127 -10.484 1.00 92.00 97 PRO A CA 1
ATOM 748 C C . PRO A 1 97 ? -0.380 -20.075 -9.518 1.00 92.00 97 PRO A C 1
ATOM 750 O O . PRO A 1 97 ? -0.413 -20.809 -8.537 1.00 92.00 97 PRO A O 1
ATOM 753 N N . ALA A 1 98 ? -1.396 -19.267 -9.830 1.00 87.88 98 ALA A N 1
ATOM 754 C CA . ALA A 1 98 ? -2.547 -19.055 -8.948 1.00 87.88 98 ALA A CA 1
ATOM 755 C C . ALA A 1 98 ? -3.241 -20.359 -8.509 1.00 87.88 98 ALA A C 1
ATOM 757 O O . ALA A 1 98 ? -3.642 -20.490 -7.357 1.00 87.88 98 ALA A O 1
ATOM 758 N N . ALA A 1 99 ? -3.349 -21.338 -9.415 1.00 90.88 99 ALA A N 1
ATOM 759 C CA . ALA A 1 99 ? -3.997 -22.624 -9.154 1.00 90.88 99 ALA A CA 1
ATOM 760 C C . ALA A 1 99 ? -3.235 -23.518 -8.159 1.00 90.88 99 ALA A C 1
ATOM 762 O O . ALA A 1 99 ? -3.835 -24.391 -7.540 1.00 90.88 99 ALA A O 1
ATOM 763 N N . THR A 1 100 ? -1.927 -23.309 -8.009 1.00 92.75 100 THR A N 1
ATOM 764 C CA . THR A 1 100 ? -1.045 -24.086 -7.125 1.00 92.75 100 THR A CA 1
ATOM 765 C C . THR A 1 100 ? -0.278 -23.173 -6.177 1.00 92.75 100 THR A C 1
ATOM 767 O O . THR A 1 100 ? 0.823 -23.513 -5.748 1.00 92.75 100 THR A O 1
ATOM 770 N N . SER A 1 101 ? -0.827 -21.990 -5.902 1.00 92.38 101 SER A N 1
ATOM 771 C CA . SER A 1 101 ? -0.087 -20.949 -5.208 1.00 92.3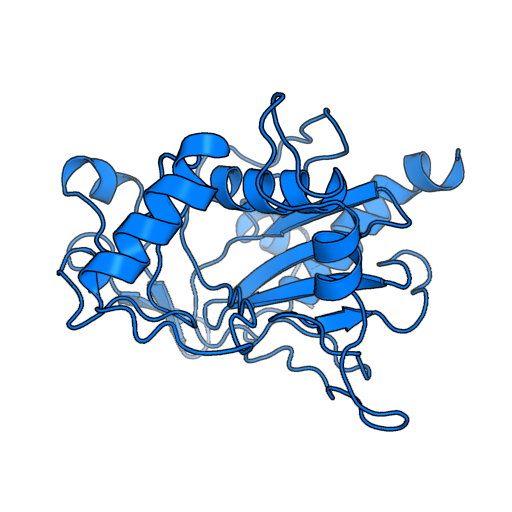8 101 SER A CA 1
ATOM 772 C C . SER A 1 101 ? 0.187 -21.335 -3.760 1.00 92.38 101 SER A C 1
ATOM 774 O O . SER A 1 101 ? -0.648 -21.953 -3.090 1.00 92.38 101 SER A O 1
ATOM 776 N N . VAL A 1 102 ? 1.334 -20.900 -3.242 1.00 90.44 102 VAL A N 1
ATOM 777 C CA . VAL A 1 102 ? 1.680 -21.064 -1.819 1.00 90.44 102 VAL A CA 1
ATOM 778 C C . VAL A 1 102 ? 0.639 -20.429 -0.890 1.00 90.44 102 VAL A C 1
ATOM 780 O O . VAL A 1 102 ? 0.435 -20.903 0.224 1.00 90.44 102 VAL A O 1
ATOM 783 N N . TYR A 1 103 ? -0.085 -19.408 -1.360 1.00 90.31 103 TYR A N 1
ATOM 784 C CA . TYR A 1 103 ? -1.138 -18.729 -0.602 1.00 90.31 103 TYR A CA 1
ATOM 785 C C . TYR A 1 103 ? -2.433 -19.536 -0.467 1.00 90.31 103 TYR A C 1
ATOM 787 O O . TYR A 1 103 ? -3.326 -19.127 0.277 1.00 90.31 103 TYR A O 1
ATOM 795 N N . LEU A 1 104 ? -2.557 -20.672 -1.160 1.00 92.44 104 LEU A N 1
ATOM 796 C CA . LEU A 1 104 ? -3.663 -21.615 -0.958 1.00 92.44 104 LEU A CA 1
ATOM 797 C C . LEU A 1 104 ? -3.446 -22.490 0.281 1.00 92.44 104 LEU A C 1
ATOM 799 O O . LEU A 1 104 ? -4.381 -23.114 0.781 1.00 92.44 104 LEU A O 1
ATOM 803 N N . GLN A 1 105 ? -2.213 -22.536 0.785 1.00 91.31 105 GLN A N 1
ATOM 804 C CA . GLN A 1 105 ? -1.849 -23.295 1.969 1.00 91.31 105 GLN A CA 1
ATOM 805 C C . GLN A 1 105 ? -1.829 -22.392 3.199 1.00 91.31 105 GLN A C 1
ATOM 807 O O . GLN A 1 105 ? -1.504 -21.205 3.139 1.00 91.31 105 GLN A O 1
ATOM 812 N N . LYS A 1 106 ? -2.183 -22.966 4.350 1.00 88.50 106 LYS A N 1
ATOM 813 C CA . LYS A 1 106 ? -2.098 -22.245 5.617 1.00 88.50 106 LYS A CA 1
ATOM 814 C C . LYS A 1 106 ? -0.623 -21.989 5.952 1.00 88.50 106 LYS A C 1
ATOM 816 O O . LYS A 1 106 ? 0.125 -22.962 6.049 1.00 88.50 106 LYS A O 1
ATOM 821 N N . PRO A 1 107 ? -0.195 -20.731 6.166 1.00 82.25 107 PRO A N 1
ATOM 822 C CA . PRO A 1 107 ? 1.179 -20.464 6.560 1.00 82.25 107 PRO A CA 1
ATOM 823 C C . PRO A 1 107 ? 1.435 -20.998 7.974 1.00 82.25 107 PRO A C 1
ATOM 825 O O . PRO A 1 107 ? 0.512 -21.122 8.785 1.00 82.25 107 PRO A O 1
ATOM 828 N N . SER A 1 108 ? 2.701 -21.271 8.292 1.00 81.06 108 SER A N 1
ATOM 829 C CA . SER A 1 108 ? 3.115 -21.691 9.639 1.00 81.06 108 SER A CA 1
ATOM 830 C C . SER A 1 108 ? 2.747 -20.649 10.702 1.00 81.06 108 SER A C 1
ATOM 832 O O . SER A 1 108 ? 2.358 -21.004 11.813 1.00 81.06 108 SER A O 1
ATOM 834 N N . PHE A 1 109 ? 2.801 -19.365 10.341 1.00 72.25 109 PHE A N 1
ATOM 835 C CA . PHE A 1 109 ? 2.262 -18.241 11.100 1.00 72.25 109 PHE A CA 1
ATOM 836 C C . PHE A 1 109 ? 1.967 -17.052 10.164 1.00 72.25 109 PHE A C 1
ATOM 838 O O . PHE A 1 109 ? 2.569 -16.957 9.096 1.00 72.25 109 PHE A O 1
ATOM 845 N N . PRO A 1 110 ? 1.051 -16.131 10.516 1.00 71.19 110 PRO A N 1
ATOM 846 C CA . PRO A 1 110 ? 0.840 -14.911 9.753 1.00 71.19 110 PRO A CA 1
ATOM 847 C C . PRO A 1 110 ? 2.008 -13.948 9.970 1.00 71.19 110 PRO A C 1
ATOM 849 O O . PRO A 1 110 ? 2.298 -13.521 11.089 1.00 71.19 110 PRO A O 1
ATOM 852 N N . TYR A 1 111 ? 2.681 -13.598 8.881 1.00 69.75 111 TYR A N 1
ATOM 853 C CA . TYR A 1 111 ? 3.830 -12.705 8.906 1.00 69.75 111 TYR A CA 1
ATOM 854 C C . TYR A 1 111 ? 3.341 -11.247 8.897 1.00 69.75 111 TYR A C 1
ATOM 856 O O . TYR A 1 111 ? 2.626 -10.826 7.998 1.00 69.75 111 TYR A O 1
ATOM 864 N N . GLY A 1 112 ? 3.736 -10.429 9.877 1.00 64.50 112 GLY A N 1
ATOM 865 C CA . GLY A 1 112 ? 3.338 -9.009 9.901 1.00 64.50 112 GLY A CA 1
ATOM 866 C C . GLY A 1 112 ? 3.974 -8.157 8.791 1.00 64.50 112 GLY A C 1
ATOM 867 O O . GLY A 1 112 ? 3.472 -7.089 8.458 1.00 64.50 112 GLY A O 1
ATOM 868 N N . GLY A 1 113 ? 5.083 -8.626 8.206 1.00 63.94 113 GLY A N 1
ATOM 869 C CA . GLY A 1 113 ? 5.833 -7.915 7.163 1.00 63.94 113 GLY A CA 1
ATOM 870 C C . GLY A 1 113 ? 5.719 -8.503 5.751 1.00 63.94 113 GLY A C 1
ATOM 871 O O . GLY A 1 113 ? 6.345 -7.968 4.838 1.00 63.94 113 GLY A O 1
ATOM 872 N N . ALA A 1 114 ? 4.990 -9.606 5.562 1.00 70.06 114 ALA A N 1
ATOM 873 C CA . ALA A 1 114 ? 4.819 -10.293 4.275 1.00 70.06 114 ALA A CA 1
ATOM 874 C C . ALA A 1 114 ? 3.627 -11.269 4.338 1.00 70.06 114 ALA A C 1
ATOM 876 O O . ALA A 1 114 ? 3.015 -11.429 5.381 1.00 70.06 114 ALA A O 1
ATOM 877 N N . GLY A 1 115 ? 3.301 -11.967 3.250 1.00 75.81 115 GLY A N 1
ATOM 878 C CA . GLY A 1 115 ? 2.462 -13.170 3.342 1.00 75.81 115 GLY A CA 1
ATOM 879 C C . GLY A 1 115 ? 0.943 -12.959 3.393 1.00 75.81 115 GLY A C 1
ATOM 880 O O . GLY A 1 115 ? 0.204 -13.929 3.519 1.00 75.81 115 GLY A O 1
ATOM 881 N N . LEU A 1 116 ? 0.464 -11.722 3.300 1.00 84.44 116 LEU A N 1
ATOM 882 C CA . LEU A 1 116 ? -0.963 -11.417 3.202 1.00 84.44 116 LEU A CA 1
ATOM 883 C C . LEU A 1 116 ? -1.359 -11.283 1.705 1.00 84.44 116 LEU A C 1
ATOM 885 O O . LEU A 1 116 ? -0.483 -11.124 0.862 1.00 84.44 116 LEU A O 1
ATOM 889 N N . VAL A 1 117 ? -2.648 -11.422 1.373 1.00 88.50 117 VAL A N 1
ATOM 890 C CA . VAL A 1 117 ? -3.289 -11.419 0.034 1.00 88.50 117 VAL A CA 1
ATOM 891 C C . VAL A 1 117 ? -4.531 -10.478 0.034 1.00 88.50 117 VAL A C 1
ATOM 893 O O . VAL A 1 117 ? -5.183 -10.396 1.060 1.00 88.50 117 VAL A O 1
ATOM 896 N N . MET A 1 118 ? -4.828 -9.663 -1.005 1.00 87.19 118 MET A N 1
ATOM 897 C CA . MET A 1 118 ? -5.776 -8.498 -0.996 1.00 87.19 118 MET A CA 1
ATOM 898 C C . MET A 1 118 ? -5.972 -7.950 -2.388 1.00 87.19 118 MET A C 1
ATOM 900 O O . MET A 1 118 ? -5.062 -7.918 -3.209 1.00 87.19 118 MET A O 1
ATOM 904 N N . SER A 1 119 ? -7.160 -7.414 -2.607 1.00 88.25 119 SER A N 1
ATOM 905 C CA . SER A 1 119 ? -7.471 -6.630 -3.792 1.00 88.25 119 SER A CA 1
ATOM 906 C C . SER A 1 119 ? -6.932 -5.194 -3.725 1.00 88.25 119 SER A C 1
ATOM 908 O O . SER A 1 119 ? -6.804 -4.606 -2.654 1.00 88.25 119 SER A O 1
ATOM 910 N N . ALA A 1 120 ? -6.738 -4.559 -4.882 1.00 88.19 120 ALA A N 1
ATOM 911 C CA . ALA A 1 120 ? -6.447 -3.123 -4.939 1.00 88.19 120 ALA A CA 1
ATOM 912 C C . ALA A 1 120 ? -7.509 -2.280 -4.199 1.00 88.19 120 ALA A C 1
ATOM 914 O O . ALA A 1 120 ? -7.179 -1.318 -3.514 1.00 88.19 120 ALA A O 1
ATOM 915 N N . ARG A 1 121 ? -8.786 -2.686 -4.279 1.00 91.44 121 ARG A N 1
ATOM 916 C CA . ARG A 1 121 ? -9.907 -2.022 -3.597 1.00 91.44 121 ARG A CA 1
ATOM 917 C C . ARG A 1 121 ? -9.764 -2.039 -2.080 1.00 91.44 121 ARG A C 1
ATOM 919 O O . ARG A 1 121 ? -10.025 -1.036 -1.431 1.00 91.44 121 ARG A O 1
ATOM 926 N N . ASP A 1 122 ? -9.427 -3.183 -1.507 1.00 93.25 122 ASP A N 1
ATOM 927 C CA . ASP A 1 122 ? -9.288 -3.301 -0.058 1.00 93.25 122 ASP A CA 1
ATOM 928 C C . ASP A 1 122 ? -8.072 -2.501 0.434 1.00 93.25 122 ASP A C 1
ATOM 930 O O . ASP A 1 122 ? -8.159 -1.847 1.474 1.00 93.25 122 ASP A O 1
ATOM 934 N N . TYR A 1 123 ? -6.990 -2.462 -0.353 1.00 92.69 123 TYR A N 1
ATOM 935 C CA . TYR A 1 123 ? -5.812 -1.662 -0.019 1.00 92.69 123 TYR A CA 1
ATOM 936 C C . TYR A 1 123 ? -6.122 -0.162 -0.070 1.00 92.69 123 TYR A C 1
ATOM 938 O O . TYR A 1 123 ? -5.784 0.581 0.852 1.00 92.69 123 TYR A O 1
ATOM 946 N N . ASP A 1 124 ? -6.868 0.279 -1.085 1.00 92.81 124 ASP A N 1
ATOM 947 C CA . ASP A 1 124 ? -7.370 1.651 -1.153 1.00 92.81 124 ASP A CA 1
ATOM 948 C C . ASP A 1 124 ? -8.230 2.010 0.064 1.00 92.81 124 ASP A C 1
ATOM 950 O O . ASP A 1 124 ? -8.105 3.107 0.598 1.00 92.81 124 ASP A O 1
ATOM 954 N N . ARG A 1 125 ? -9.068 1.094 0.563 1.00 95.38 125 ARG A N 1
ATOM 955 C CA . ARG A 1 125 ? -9.887 1.350 1.761 1.00 95.38 125 ARG A CA 1
ATOM 956 C C . ARG A 1 125 ? -9.027 1.553 3.006 1.00 95.38 125 ARG A C 1
ATOM 958 O O . ARG A 1 125 ? -9.352 2.409 3.829 1.00 95.38 125 ARG A O 1
ATOM 965 N N . PHE A 1 126 ? -7.915 0.833 3.123 1.00 94.88 126 PHE A N 1
ATOM 966 C CA . PHE A 1 126 ? -6.922 1.095 4.161 1.00 94.88 126 PHE A CA 1
ATOM 967 C C . PHE A 1 126 ? -6.292 2.490 4.010 1.00 94.88 126 PHE A C 1
ATOM 969 O O . PHE A 1 126 ? -6.292 3.265 4.967 1.00 94.88 126 PHE A O 1
ATOM 976 N N . LEU A 1 127 ? -5.844 2.860 2.807 1.00 95.25 127 LEU A N 1
ATOM 977 C CA . LEU A 1 127 ? -5.287 4.193 2.541 1.00 95.25 127 LEU A CA 1
ATOM 978 C C . LEU A 1 127 ? -6.304 5.317 2.760 1.00 95.25 127 LEU A C 1
ATOM 980 O O . LEU A 1 127 ? -5.962 6.372 3.283 1.00 95.25 127 LEU A O 1
ATOM 984 N N . HIS A 1 128 ? -7.567 5.091 2.409 1.00 95.50 128 HIS A N 1
ATOM 985 C CA . HIS A 1 128 ? -8.647 6.048 2.613 1.00 95.50 128 HIS A CA 1
ATOM 986 C C . HIS A 1 128 ? -8.899 6.279 4.108 1.00 95.50 128 HIS A C 1
ATOM 988 O O . HIS A 1 128 ? -9.076 7.418 4.533 1.00 95.50 128 HIS A O 1
ATOM 994 N N . MET A 1 129 ? -8.840 5.221 4.923 1.00 96.25 129 MET A N 1
ATOM 995 C CA . MET A 1 129 ? -8.909 5.340 6.381 1.00 96.25 129 MET A CA 1
ATOM 996 C C . MET A 1 129 ? -7.771 6.206 6.936 1.00 96.25 129 MET A C 1
ATOM 998 O O . MET A 1 129 ? -8.024 7.048 7.800 1.00 96.25 129 MET A O 1
ATOM 1002 N N . LEU A 1 130 ? -6.546 6.049 6.421 1.00 94.94 130 LEU A N 1
ATOM 1003 C CA . LEU A 1 130 ? -5.410 6.898 6.794 1.00 94.94 130 LEU A CA 1
ATOM 1004 C C . LEU A 1 130 ? -5.624 8.353 6.352 1.00 94.94 130 LEU A C 1
ATOM 1006 O O . LEU A 1 130 ? -5.516 9.262 7.172 1.00 94.94 130 LEU A O 1
ATOM 1010 N N . GLN A 1 131 ? -6.018 8.578 5.096 1.00 95.50 131 GLN A N 1
ATOM 1011 C CA . GLN A 1 131 ? -6.293 9.920 4.568 1.00 95.50 131 GLN A CA 1
ATOM 1012 C C . GLN A 1 131 ? -7.367 10.658 5.387 1.00 95.50 131 GLN A C 1
ATOM 1014 O O . GLN A 1 131 ? -7.265 11.862 5.607 1.00 95.50 131 GLN A O 1
ATOM 1019 N N . ASN A 1 132 ? -8.360 9.928 5.900 1.00 95.81 132 ASN A N 1
ATOM 1020 C CA . ASN A 1 132 ? -9.449 10.453 6.727 1.00 95.81 132 ASN A CA 1
ATOM 1021 C C . ASN A 1 132 ? -9.148 10.405 8.239 1.00 95.81 132 ASN A C 1
ATOM 1023 O O . ASN A 1 132 ? -10.064 10.324 9.066 1.00 95.81 132 ASN A O 1
ATOM 1027 N N . GLY A 1 133 ? -7.871 10.411 8.633 1.00 93.62 133 GLY A N 1
ATOM 1028 C CA . GLY A 1 133 ? -7.467 10.543 10.036 1.00 93.62 133 GLY A CA 1
ATOM 1029 C C . GLY A 1 133 ? -7.954 9.400 10.933 1.00 93.62 133 GLY A C 1
ATOM 1030 O O . GLY A 1 133 ? -8.312 9.611 12.099 1.00 93.62 133 GLY A O 1
ATOM 1031 N N . GLY A 1 134 ? -8.011 8.184 10.394 1.00 90.12 134 GLY A N 1
ATOM 1032 C CA . GLY A 1 134 ? -8.312 6.976 11.157 1.00 90.12 134 GLY A CA 1
ATOM 1033 C C . GLY A 1 134 ? -9.737 6.457 11.003 1.00 90.12 134 GLY A C 1
ATOM 1034 O O . GLY A 1 134 ? -10.150 5.600 11.792 1.00 90.12 134 GLY A O 1
ATOM 1035 N N . THR A 1 135 ? -10.512 6.984 10.048 1.00 96.38 135 THR A N 1
ATOM 1036 C CA . THR A 1 135 ? -11.939 6.662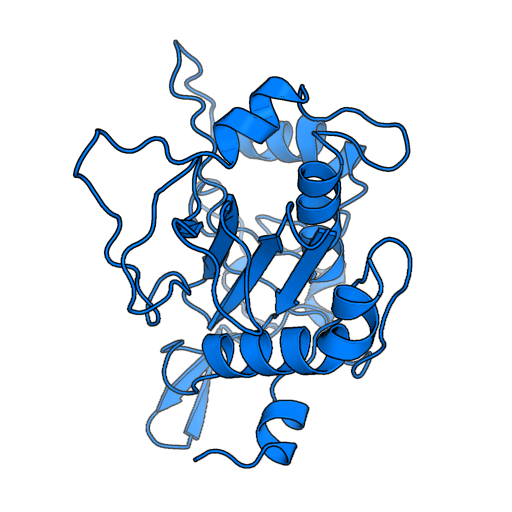 9.888 1.00 96.38 135 THR A CA 1
ATOM 1037 C C . THR A 1 135 ? -12.339 6.378 8.445 1.00 96.38 135 THR A C 1
ATOM 1039 O O . THR A 1 135 ? -11.792 6.960 7.519 1.00 96.38 135 THR A O 1
ATOM 1042 N N . LEU A 1 136 ? -13.317 5.497 8.244 1.00 95.94 136 LEU A N 1
ATOM 1043 C CA . LEU A 1 136 ? -13.942 5.256 6.941 1.00 95.94 136 LEU A CA 1
ATOM 1044 C C . LEU A 1 136 ? -15.372 4.746 7.139 1.00 95.94 136 LEU A C 1
ATOM 1046 O O . LEU A 1 136 ? -15.616 3.968 8.059 1.00 95.94 136 LEU A O 1
ATOM 1050 N N . ASP A 1 137 ? -16.316 5.167 6.292 1.00 95.69 137 ASP A N 1
ATOM 1051 C CA . ASP A 1 137 ? -17.733 4.760 6.346 1.00 95.69 137 ASP A CA 1
ATOM 1052 C C . ASP A 1 137 ? -18.355 4.885 7.761 1.00 95.69 137 ASP A C 1
ATOM 1054 O O . ASP A 1 137 ? -19.095 4.010 8.215 1.00 95.69 137 ASP A O 1
ATOM 1058 N N . GLY A 1 138 ? -17.998 5.937 8.510 1.00 95.50 138 GLY A N 1
ATOM 1059 C CA . GLY A 1 138 ? -18.473 6.163 9.884 1.00 95.50 138 GLY A CA 1
ATOM 1060 C C . GLY A 1 138 ? -17.863 5.241 10.953 1.00 95.50 138 GLY A C 1
ATOM 1061 O O . GLY A 1 138 ? -18.267 5.296 12.114 1.00 95.50 138 GLY A O 1
ATOM 1062 N N . LYS A 1 139 ? -16.885 4.393 10.608 1.00 97.12 139 LYS A N 1
ATOM 1063 C CA . LYS A 1 139 ? -16.149 3.541 11.555 1.00 97.12 139 LYS A CA 1
ATOM 1064 C C . LYS A 1 139 ? -14.771 4.119 11.849 1.00 97.12 139 LYS A C 1
ATOM 1066 O O . LYS A 1 139 ? -14.032 4.473 10.935 1.00 97.12 139 LYS A O 1
ATOM 1071 N N . ARG A 1 140 ? -14.405 4.179 13.134 1.00 94.00 140 ARG A N 1
ATOM 1072 C CA . ARG A 1 140 ? -13.069 4.581 13.593 1.00 94.00 140 ARG A CA 1
ATOM 1073 C C . ARG A 1 140 ? -12.204 3.357 13.869 1.00 94.00 140 ARG A C 1
ATOM 1075 O O . ARG A 1 140 ? -12.560 2.533 14.705 1.00 94.00 140 ARG A O 1
ATOM 1082 N N . VAL A 1 141 ? -11.060 3.286 13.194 1.00 91.12 141 VAL A N 1
ATOM 1083 C CA . VAL A 1 141 ? -10.037 2.244 13.378 1.00 91.12 141 VAL A CA 1
ATOM 1084 C C . VAL A 1 141 ? -8.862 2.783 14.188 1.00 91.12 141 VAL A C 1
ATOM 1086 O O . VAL A 1 141 ? -8.376 2.108 15.091 1.00 91.12 141 VAL A O 1
ATOM 1089 N N . LEU A 1 142 ? -8.453 4.028 13.924 1.00 87.56 142 LEU A N 1
ATOM 1090 C CA . LEU A 1 142 ? -7.356 4.704 14.620 1.00 87.56 142 LEU A CA 1
ATOM 1091 C C . LEU A 1 142 ? -7.787 6.087 15.123 1.00 87.56 142 LEU A C 1
ATOM 1093 O O . LEU A 1 142 ? -8.719 6.706 14.601 1.00 87.56 142 LEU A O 1
ATOM 1097 N N . LYS A 1 143 ? -7.115 6.592 16.162 1.00 90.31 143 LYS A N 1
ATOM 1098 C CA . LYS A 1 143 ? -7.254 7.999 16.571 1.00 90.31 143 LYS A CA 1
ATOM 1099 C C . LYS A 1 143 ? -6.532 8.890 15.546 1.00 90.31 143 LYS A C 1
ATOM 1101 O O . LYS A 1 143 ? -5.504 8.456 15.027 1.00 90.31 143 LYS A O 1
ATOM 1106 N N . PRO A 1 144 ? -6.983 10.134 15.303 1.00 94.25 144 PRO A N 1
ATOM 1107 C CA . PRO A 1 144 ? -6.330 11.013 14.329 1.00 94.25 144 PRO A CA 1
ATOM 1108 C C . PRO A 1 144 ? -4.854 11.261 14.658 1.00 94.25 144 PRO A C 1
ATOM 1110 O O . PRO A 1 144 ? -4.004 11.133 13.785 1.00 94.25 144 PRO A O 1
ATOM 1113 N N . ALA A 1 145 ? -4.537 11.488 15.938 1.00 91.00 145 ALA A N 1
ATOM 1114 C CA . ALA A 1 145 ? -3.159 11.644 16.406 1.00 91.00 145 ALA A CA 1
ATOM 1115 C C . ALA A 1 145 ? -2.292 10.396 16.148 1.00 91.00 145 ALA A C 1
ATOM 1117 O O . ALA A 1 145 ? -1.118 10.515 15.821 1.00 91.00 145 ALA A O 1
ATOM 1118 N N . THR A 1 146 ? -2.871 9.192 16.240 1.00 87.75 146 THR A N 1
ATOM 1119 C CA . THR A 1 146 ? -2.158 7.943 15.931 1.00 87.75 146 THR A CA 1
ATOM 1120 C C . THR A 1 146 ? -1.839 7.837 14.445 1.00 87.75 146 THR A C 1
ATOM 1122 O O . THR A 1 146 ? -0.751 7.399 14.099 1.00 87.75 146 THR A O 1
ATOM 1125 N N . VAL A 1 147 ? -2.757 8.251 13.567 1.00 90.31 147 VAL A N 1
ATOM 1126 C CA . VAL A 1 147 ? -2.510 8.263 12.117 1.00 90.31 147 VAL A CA 1
ATOM 1127 C C . VAL A 1 147 ? -1.430 9.274 11.751 1.00 90.31 147 VAL A C 1
ATOM 1129 O O . VAL A 1 147 ? -0.511 8.932 11.015 1.00 90.31 147 VAL A O 1
ATOM 1132 N N . GLN A 1 148 ? -1.498 10.483 12.309 1.00 91.50 148 GLN A N 1
ATOM 1133 C CA . GLN A 1 148 ? -0.482 11.513 12.084 1.00 91.50 148 GLN A CA 1
ATOM 1134 C C . GLN A 1 148 ? 0.905 11.040 12.523 1.00 91.50 148 GLN A C 1
ATOM 1136 O O . GLN A 1 148 ? 1.852 11.149 11.752 1.00 91.50 148 GLN A O 1
ATOM 1141 N N . LEU A 1 149 ? 1.012 10.446 13.716 1.00 89.50 149 LEU A N 1
ATOM 1142 C CA . LEU A 1 149 ? 2.269 9.879 14.202 1.00 89.50 149 LEU A CA 1
ATOM 1143 C C . LEU A 1 149 ? 2.753 8.725 13.311 1.00 89.50 149 LEU A C 1
ATOM 1145 O O . LEU A 1 149 ? 3.927 8.667 12.960 1.00 89.50 149 LEU A O 1
ATOM 1149 N N . ALA A 1 150 ? 1.853 7.829 12.901 1.00 84.44 150 ALA A N 1
ATOM 1150 C CA . ALA A 1 150 ? 2.194 6.698 12.042 1.00 84.44 150 ALA A CA 1
ATOM 1151 C C . ALA A 1 150 ? 2.745 7.136 10.674 1.00 84.44 150 ALA A C 1
ATOM 1153 O O . ALA A 1 150 ? 3.632 6.479 10.134 1.00 84.44 150 ALA A O 1
ATOM 1154 N N . MET A 1 151 ? 2.231 8.236 10.125 1.00 91.12 151 MET A N 1
ATOM 1155 C CA . MET A 1 151 ? 2.641 8.782 8.828 1.00 91.12 151 MET A CA 1
ATOM 1156 C C . MET A 1 151 ? 3.775 9.814 8.921 1.00 91.12 151 MET A C 1
ATOM 1158 O O . MET A 1 151 ? 4.270 10.256 7.887 1.00 91.12 151 MET A O 1
ATOM 1162 N N . SER A 1 152 ? 4.182 10.217 10.127 1.00 90.75 152 SER A N 1
ATOM 1163 C CA . SER A 1 152 ? 5.322 11.115 10.333 1.00 90.75 152 SER A CA 1
ATOM 1164 C C . SER A 1 152 ? 6.655 10.378 10.229 1.00 90.75 152 SER A C 1
ATOM 1166 O O . SER A 1 152 ? 6.705 9.158 10.361 1.00 90.75 152 SER A O 1
ATOM 1168 N N . ASP A 1 153 ? 7.738 11.120 10.007 1.00 93.38 153 ASP A N 1
ATOM 1169 C CA . ASP A 1 153 ? 9.082 10.563 10.112 1.00 93.38 153 ASP A CA 1
ATOM 1170 C C . ASP A 1 153 ? 9.412 10.256 11.580 1.00 93.38 153 ASP A C 1
ATOM 1172 O O . ASP A 1 153 ? 9.455 11.158 12.416 1.00 93.38 153 ASP A O 1
ATOM 1176 N N . LEU A 1 154 ? 9.600 8.972 11.890 1.00 89.31 154 LEU A N 1
ATOM 1177 C CA . LEU A 1 154 ? 9.935 8.478 13.227 1.00 89.31 154 LEU A CA 1
ATOM 1178 C C . LEU A 1 154 ? 11.443 8.254 13.399 1.00 89.31 154 LEU A C 1
ATOM 1180 O O . LEU A 1 154 ? 11.873 7.768 14.448 1.00 89.31 154 LEU A O 1
ATOM 1184 N N . LEU A 1 155 ? 12.249 8.557 12.377 1.00 87.88 155 LEU A N 1
ATOM 1185 C CA . LEU A 1 155 ? 13.696 8.420 12.451 1.00 87.88 155 LEU A CA 1
ATOM 1186 C C . LEU A 1 155 ? 14.318 9.510 13.343 1.00 87.88 155 LEU A C 1
ATOM 1188 O O . LEU A 1 155 ? 13.809 10.631 13.417 1.00 87.88 155 LEU A O 1
ATOM 1192 N N . PRO A 1 156 ? 15.445 9.215 14.019 1.00 90.31 156 PRO A N 1
ATOM 1193 C CA . PRO A 1 156 ? 16.225 10.239 14.703 1.00 90.31 156 PRO A CA 1
ATOM 1194 C C . PRO A 1 156 ? 16.686 11.339 13.739 1.00 90.31 156 PRO A C 1
ATOM 1196 O O . PRO A 1 156 ? 16.950 11.080 12.565 1.00 90.31 156 PRO A O 1
ATOM 1199 N N . LEU A 1 157 ? 16.854 12.561 14.253 1.00 89.19 157 LEU A N 1
ATOM 1200 C CA . LEU A 1 157 ? 17.364 13.689 13.468 1.00 89.19 157 LEU A CA 1
ATOM 1201 C C . LEU A 1 157 ? 18.672 13.327 12.745 1.00 89.19 157 LEU A C 1
ATOM 1203 O O . LEU A 1 157 ? 19.615 12.829 13.356 1.00 89.19 157 LEU A O 1
ATOM 1207 N N . GLY A 1 158 ? 18.720 13.602 11.440 1.00 86.69 158 GLY A N 1
ATOM 1208 C CA . GLY A 1 158 ? 19.875 13.317 10.582 1.00 86.69 158 GLY A CA 1
ATOM 1209 C C . GLY A 1 158 ? 19.932 11.891 10.024 1.00 86.69 158 GLY A C 1
ATOM 1210 O O . GLY A 1 158 ? 20.773 11.619 9.170 1.00 86.69 158 GLY A O 1
ATOM 1211 N N . VAL A 1 159 ? 19.037 10.991 10.446 1.00 90.50 159 VAL A N 1
ATOM 1212 C CA . VAL A 1 159 ? 18.916 9.641 9.883 1.00 90.50 159 VAL A CA 1
ATOM 1213 C C . VAL A 1 159 ? 17.861 9.646 8.787 1.00 90.50 159 VAL A C 1
ATOM 1215 O O . VAL A 1 159 ? 16.751 10.129 8.983 1.00 90.50 159 VAL A O 1
ATOM 1218 N N . VAL A 1 160 ? 18.197 9.072 7.633 1.00 90.50 160 VAL A N 1
ATOM 1219 C CA . VAL A 1 160 ? 17.271 8.940 6.505 1.00 90.50 160 VAL A CA 1
ATOM 1220 C C . VAL A 1 160 ? 17.182 7.496 6.043 1.00 90.50 160 VAL A C 1
ATOM 1222 O O . VAL A 1 160 ? 18.160 6.747 6.051 1.00 90.50 160 VAL A O 1
ATOM 1225 N N . TYR A 1 161 ? 15.998 7.113 5.587 1.00 85.00 161 TYR A N 1
ATOM 1226 C CA . TYR A 1 161 ? 15.814 5.923 4.783 1.00 85.00 161 TYR A CA 1
ATOM 1227 C C . TYR A 1 161 ? 16.301 6.221 3.357 1.00 85.00 161 TYR A C 1
ATOM 1229 O O . TYR A 1 161 ? 15.733 7.092 2.695 1.00 85.00 161 TYR A O 1
ATOM 1237 N N . PRO A 1 162 ? 17.315 5.509 2.834 1.00 78.62 162 PRO A N 1
ATOM 1238 C CA . PRO A 1 162 ? 17.881 5.809 1.515 1.00 78.62 162 PRO A CA 1
ATOM 1239 C C . PRO A 1 162 ? 16.907 5.532 0.358 1.00 78.62 162 PRO A C 1
ATOM 1241 O O . PRO A 1 162 ? 17.174 5.921 -0.774 1.00 78.62 162 PRO A O 1
ATOM 1244 N N . GLY A 1 163 ? 15.777 4.868 0.636 1.00 71.06 163 GLY A N 1
ATOM 1245 C CA . GLY A 1 163 ? 14.859 4.386 -0.383 1.00 71.06 163 GLY A CA 1
ATOM 1246 C C . GLY A 1 163 ? 15.352 3.098 -1.047 1.00 71.06 163 GLY A C 1
ATOM 1247 O O . GLY A 1 163 ? 16.536 2.773 -1.050 1.00 71.06 163 GLY A O 1
ATOM 1248 N N . SER A 1 164 ? 14.421 2.306 -1.579 1.00 68.81 164 SER A N 1
ATOM 1249 C CA . SER A 1 164 ? 14.752 1.152 -2.416 1.00 68.81 164 SER A CA 1
ATOM 1250 C C . SER A 1 164 ? 13.652 0.931 -3.442 1.00 68.81 164 SER A C 1
ATOM 1252 O O . SER A 1 164 ? 12.561 0.450 -3.125 1.00 68.81 164 SER A O 1
ATOM 1254 N N . VAL A 1 165 ? 13.953 1.280 -4.693 1.00 62.06 165 VAL A N 1
ATOM 1255 C CA . VAL A 1 165 ? 13.045 1.053 -5.824 1.00 62.06 165 VAL A CA 1
ATOM 1256 C C . VAL A 1 165 ? 12.882 -0.446 -6.093 1.00 62.06 165 VAL A C 1
ATOM 1258 O O . VAL A 1 165 ? 11.807 -0.853 -6.513 1.00 62.06 165 VAL A O 1
ATOM 1261 N N . SER A 1 166 ? 13.899 -1.269 -5.814 1.00 60.50 166 SER A N 1
ATOM 1262 C CA . SER A 1 166 ? 13.934 -2.703 -6.144 1.00 60.50 166 SER A CA 1
ATOM 1263 C C . SER A 1 166 ? 13.303 -3.626 -5.096 1.00 60.50 166 SER A C 1
ATOM 1265 O O . SER A 1 166 ? 12.918 -4.747 -5.429 1.00 60.50 166 SER A O 1
ATOM 1267 N N . ALA A 1 167 ? 13.150 -3.178 -3.843 1.00 59.84 167 ALA A N 1
ATOM 1268 C CA . ALA A 1 167 ? 12.622 -4.019 -2.762 1.00 59.84 167 ALA A CA 1
ATOM 1269 C C . ALA A 1 167 ? 11.313 -3.499 -2.150 1.00 59.84 167 ALA A C 1
ATOM 1271 O O . ALA A 1 167 ? 10.434 -4.291 -1.808 1.00 59.84 167 ALA A O 1
ATOM 1272 N N . THR A 1 168 ? 11.170 -2.182 -1.992 1.00 59.22 168 THR A N 1
ATOM 1273 C CA . THR A 1 168 ? 10.120 -1.578 -1.148 1.00 59.22 168 THR A CA 1
ATOM 1274 C C . THR A 1 168 ? 9.410 -0.408 -1.817 1.00 59.22 168 THR A C 1
ATOM 1276 O O . THR A 1 168 ? 8.702 0.349 -1.162 1.00 59.22 168 THR A O 1
ATOM 1279 N N . GLY A 1 169 ? 9.609 -0.244 -3.124 1.00 56.81 169 GLY A N 1
ATOM 1280 C CA . GLY A 1 169 ? 9.000 0.798 -3.941 1.00 56.81 169 GLY A CA 1
ATOM 1281 C C . GLY A 1 169 ? 9.248 2.232 -3.495 1.00 56.81 169 GLY A C 1
ATOM 1282 O O . GLY A 1 169 ? 8.454 3.110 -3.820 1.00 56.81 169 GLY A O 1
ATOM 1283 N N . GLY A 1 170 ? 10.348 2.469 -2.781 1.00 59.16 170 GLY A N 1
ATOM 1284 C CA . GLY A 1 170 ? 10.802 3.816 -2.454 1.00 59.16 170 GLY A CA 1
ATOM 1285 C C . GLY A 1 170 ? 11.329 4.571 -3.677 1.00 59.16 170 GLY A C 1
ATOM 1286 O O . GLY A 1 170 ? 11.409 4.037 -4.781 1.00 59.16 170 GLY A O 1
ATOM 1287 N N . THR A 1 171 ? 11.726 5.822 -3.465 1.00 64.12 171 THR A N 1
ATOM 1288 C CA . THR A 1 171 ? 12.470 6.621 -4.448 1.00 64.12 171 THR A CA 1
ATOM 1289 C C . THR A 1 171 ? 13.971 6.352 -4.350 1.00 64.12 171 THR A C 1
ATOM 1291 O O . THR A 1 171 ? 14.423 5.740 -3.389 1.00 64.12 171 THR A O 1
ATOM 1294 N N . THR A 1 172 ? 14.765 6.860 -5.294 1.00 65.75 172 THR A N 1
ATOM 1295 C CA . THR A 1 172 ? 16.229 6.984 -5.129 1.00 65.75 172 THR A CA 1
ATOM 1296 C C . THR A 1 172 ? 16.625 8.106 -4.165 1.00 65.75 172 THR A C 1
ATOM 1298 O O . THR A 1 172 ? 17.783 8.207 -3.778 1.00 65.75 172 THR A O 1
ATOM 1301 N N . ASN A 1 173 ? 15.677 8.977 -3.811 1.00 75.50 173 ASN A N 1
ATOM 1302 C CA . ASN A 1 173 ? 15.896 10.080 -2.886 1.00 75.50 173 ASN A CA 1
ATOM 1303 C C . ASN A 1 173 ? 15.770 9.612 -1.434 1.00 75.50 173 ASN A C 1
ATOM 1305 O O . ASN A 1 173 ? 14.992 8.700 -1.135 1.00 75.50 173 ASN A O 1
ATOM 1309 N N . ALA A 1 174 ? 16.482 10.308 -0.546 1.00 84.50 174 ALA A N 1
ATOM 1310 C CA . ALA A 1 174 ? 16.349 10.159 0.895 1.00 84.50 174 ALA A CA 1
ATOM 1311 C C . ALA A 1 174 ? 14.903 10.421 1.348 1.00 84.50 174 ALA A C 1
ATOM 1313 O O . ALA A 1 174 ? 14.262 11.391 0.938 1.00 84.50 174 ALA A O 1
ATOM 1314 N N . GLN A 1 175 ? 14.403 9.542 2.207 1.00 89.25 175 GLN A N 1
ATOM 1315 C CA . GLN A 1 175 ? 13.057 9.566 2.765 1.00 89.25 175 GLN A CA 1
ATOM 1316 C C . GLN A 1 175 ? 13.131 9.461 4.289 1.00 89.25 175 GLN A C 1
ATOM 1318 O O . GLN A 1 175 ? 14.110 8.970 4.846 1.00 89.25 175 GLN A O 1
ATOM 1323 N N . GLY A 1 176 ? 12.071 9.887 4.961 1.00 91.81 176 GLY A N 1
ATOM 1324 C CA . GLY A 1 176 ? 11.813 9.513 6.342 1.00 91.81 176 GLY A CA 1
ATOM 1325 C C . GLY A 1 176 ? 11.269 8.090 6.416 1.00 91.81 176 GLY A C 1
ATOM 1326 O O . GLY A 1 176 ? 10.991 7.448 5.392 1.00 91.81 176 GLY A O 1
ATOM 1327 N N . PHE A 1 177 ? 11.065 7.603 7.632 1.00 88.50 177 PHE A N 1
ATOM 1328 C CA . PHE A 1 177 ? 10.431 6.311 7.860 1.00 88.50 177 PHE A CA 1
ATOM 1329 C C . PHE A 1 177 ? 9.421 6.410 8.995 1.00 88.50 177 PHE A C 1
ATOM 1331 O O . PHE A 1 177 ? 9.773 6.669 10.143 1.00 88.50 177 PHE A O 1
ATOM 1338 N N . GLY A 1 178 ? 8.155 6.198 8.656 1.00 88.31 178 GLY A N 1
ATOM 1339 C CA . GLY A 1 178 ? 7.068 6.179 9.619 1.00 88.31 178 GLY A CA 1
ATOM 1340 C C . GLY A 1 178 ? 6.845 4.795 10.204 1.00 88.31 178 GLY A C 1
ATOM 1341 O O . GLY A 1 178 ? 7.683 3.895 10.138 1.00 88.31 178 GLY A O 1
ATOM 1342 N N . ALA A 1 179 ? 5.652 4.593 10.743 1.00 83.62 179 ALA A N 1
ATOM 1343 C CA . ALA A 1 179 ? 5.160 3.298 11.180 1.00 83.62 179 ALA A CA 1
ATOM 1344 C C . ALA A 1 179 ? 4.973 2.362 9.975 1.00 83.62 179 ALA A C 1
ATOM 1346 O O . ALA A 1 179 ? 3.866 2.194 9.473 1.00 83.62 179 ALA A O 1
ATOM 1347 N N . GLY A 1 180 ? 6.066 1.779 9.483 1.00 78.81 180 GLY A N 1
ATOM 1348 C CA . GLY A 1 180 ? 6.055 0.725 8.473 1.00 78.81 180 GLY A CA 1
ATOM 1349 C C . GLY A 1 180 ? 6.031 1.151 7.019 1.00 78.81 180 GLY A C 1
ATOM 1350 O O . GLY A 1 180 ? 5.869 0.291 6.161 1.00 78.81 180 GLY A O 1
ATOM 1351 N N . GLY A 1 181 ? 6.246 2.432 6.745 1.00 86.56 181 GLY A N 1
ATOM 1352 C CA . GLY A 1 181 ? 6.307 2.968 5.392 1.00 86.56 181 GLY A CA 1
ATOM 1353 C C . GLY A 1 181 ? 7.323 4.093 5.288 1.00 86.56 181 GLY A C 1
ATOM 1354 O O . GLY A 1 181 ? 7.752 4.655 6.298 1.00 86.56 181 GLY A O 1
ATOM 1355 N N . SER A 1 182 ? 7.709 4.419 4.061 1.00 90.38 182 SER A N 1
ATOM 1356 C CA . SER A 1 182 ? 8.557 5.568 3.783 1.00 90.38 182 SER A CA 1
ATOM 1357 C C . SER A 1 182 ? 7.733 6.851 3.794 1.00 90.38 182 SER A C 1
ATOM 1359 O O . SER A 1 182 ? 6.540 6.845 3.480 1.00 90.38 182 SER A O 1
ATOM 1361 N N . VAL A 1 183 ? 8.380 7.951 4.171 1.00 91.62 183 VAL A N 1
ATOM 1362 C CA . VAL A 1 183 ? 7.757 9.274 4.259 1.00 91.62 183 VAL A CA 1
ATOM 1363 C C . VAL A 1 183 ? 8.525 10.245 3.376 1.00 91.62 183 VAL A C 1
ATOM 1365 O O . VAL A 1 183 ? 9.736 10.412 3.518 1.00 91.62 183 VAL A O 1
ATOM 1368 N N . THR A 1 184 ? 7.836 10.908 2.455 1.00 92.19 184 THR A N 1
ATOM 1369 C CA . THR A 1 184 ? 8.446 11.946 1.619 1.00 92.19 184 THR A CA 1
ATOM 1370 C C . THR A 1 184 ? 8.819 13.164 2.475 1.00 92.19 184 THR A C 1
ATOM 1372 O O . THR A 1 184 ? 7.956 13.765 3.112 1.00 92.19 184 THR A O 1
ATOM 1375 N N . LEU A 1 185 ? 10.100 13.550 2.484 1.00 91.62 185 LEU A N 1
ATOM 1376 C CA . LEU A 1 185 ? 10.612 14.648 3.325 1.00 91.62 185 LEU A CA 1
ATOM 1377 C C . LEU A 1 185 ? 10.428 16.045 2.712 1.00 91.62 185 LEU A C 1
ATOM 1379 O O . LEU A 1 185 ? 10.358 17.032 3.448 1.00 91.62 185 LEU A O 1
ATOM 1383 N N . TYR A 1 186 ? 10.326 16.124 1.384 1.00 89.62 186 TYR A N 1
ATOM 1384 C CA . TYR A 1 186 ? 10.283 17.370 0.617 1.00 89.62 186 TYR A CA 1
ATOM 1385 C C . TYR A 1 186 ? 9.240 17.290 -0.497 1.00 89.62 186 TYR A C 1
ATOM 1387 O O . TYR A 1 186 ? 9.026 16.220 -1.065 1.00 89.62 186 TYR A O 1
ATOM 1395 N N . ASP A 1 187 ? 8.628 18.418 -0.843 1.00 89.31 187 ASP A N 1
ATOM 1396 C CA . ASP A 1 187 ? 7.704 18.481 -1.973 1.00 89.31 187 ASP A CA 1
ATOM 1397 C C . ASP A 1 187 ? 8.418 18.163 -3.291 1.00 89.31 187 ASP A C 1
ATOM 1399 O O . ASP A 1 187 ? 9.518 18.651 -3.560 1.00 89.31 187 ASP A O 1
ATOM 1403 N N . THR A 1 188 ? 7.781 17.344 -4.128 1.00 85.88 188 THR A N 1
ATOM 1404 C CA . THR A 1 188 ? 8.266 17.039 -5.477 1.00 85.88 188 THR A CA 1
ATOM 1405 C C . THR A 1 188 ? 7.425 17.804 -6.502 1.00 85.88 188 THR A C 1
ATOM 1407 O O . THR A 1 188 ? 6.220 17.560 -6.581 1.00 85.88 188 THR A O 1
ATOM 1410 N N . PRO A 1 189 ? 8.010 18.703 -7.319 1.00 85.94 189 PRO A N 1
ATOM 1411 C CA . PRO A 1 189 ? 7.271 19.399 -8.371 1.00 85.94 189 PRO A CA 1
ATOM 1412 C C . PRO A 1 189 ? 6.564 18.420 -9.316 1.00 85.94 189 PRO A C 1
ATOM 1414 O O . PRO A 1 189 ? 7.198 17.531 -9.885 1.00 85.94 189 PRO A O 1
ATOM 1417 N N . GLY A 1 190 ? 5.245 18.573 -9.471 1.00 84.81 190 GLY A N 1
ATOM 1418 C CA . GLY A 1 190 ? 4.428 17.666 -10.286 1.00 84.81 190 GLY A CA 1
ATOM 1419 C C . GLY A 1 190 ? 4.360 16.230 -9.750 1.00 84.81 190 GLY A C 1
ATOM 1420 O O . GLY A 1 190 ? 4.133 15.303 -10.523 1.00 84.81 190 GLY A O 1
ATOM 1421 N N . GLY A 1 191 ? 4.592 16.033 -8.451 1.00 88.69 191 GLY A N 1
ATOM 1422 C CA . GLY A 1 191 ? 4.634 14.728 -7.804 1.00 88.69 191 GLY A CA 1
ATOM 1423 C C . GLY A 1 191 ? 4.148 14.771 -6.352 1.00 88.69 191 GLY A C 1
ATOM 1424 O O . GLY A 1 191 ? 3.457 15.714 -5.955 1.00 88.69 191 GLY A O 1
ATOM 1425 N N . PRO A 1 192 ? 4.498 13.746 -5.556 1.00 89.75 192 PRO A N 1
ATOM 1426 C CA . PRO A 1 192 ? 4.090 13.652 -4.161 1.00 89.75 192 PRO A CA 1
ATOM 1427 C C . PRO A 1 192 ? 4.517 14.847 -3.310 1.00 89.75 192 PRO A C 1
ATOM 1429 O O . PRO A 1 192 ? 5.658 15.314 -3.389 1.00 89.75 192 PRO A O 1
ATOM 1432 N N . GLY A 1 193 ? 3.596 15.304 -2.463 1.00 91.44 193 GLY A N 1
ATOM 1433 C CA . GLY A 1 193 ? 3.859 16.332 -1.464 1.00 91.44 193 GLY A CA 1
ATOM 1434 C C . GLY A 1 193 ? 4.641 15.792 -0.267 1.00 91.44 193 GLY A C 1
ATOM 1435 O O . GLY A 1 193 ? 4.669 14.582 0.006 1.00 91.44 193 GLY A O 1
ATOM 1436 N N . LYS A 1 194 ? 5.247 16.702 0.495 1.00 92.62 194 LYS A N 1
ATOM 1437 C CA . LYS A 1 194 ? 5.855 16.399 1.793 1.00 92.62 194 LYS A CA 1
ATOM 1438 C C . LYS A 1 194 ? 4.843 15.695 2.702 1.00 92.62 194 LYS A C 1
ATOM 1440 O O . LYS A 1 194 ? 3.678 16.080 2.775 1.00 92.62 194 LYS A O 1
ATOM 1445 N N . GLY A 1 195 ? 5.304 14.669 3.415 1.00 93.06 195 GLY A N 1
ATOM 1446 C CA . GLY A 1 195 ? 4.476 13.843 4.294 1.00 93.06 195 GLY A CA 1
ATOM 1447 C C . GLY A 1 195 ? 3.705 12.733 3.578 1.00 93.06 195 GLY A C 1
ATOM 1448 O O . GLY A 1 195 ? 2.938 12.028 4.230 1.00 93.06 195 GLY A O 1
ATOM 1449 N N . THR A 1 196 ? 3.900 12.544 2.265 1.00 94.12 196 THR A N 1
ATOM 1450 C CA . THR A 1 196 ? 3.350 11.375 1.567 1.00 94.12 196 THR A CA 1
ATOM 1451 C C . THR A 1 196 ? 3.890 10.099 2.202 1.00 94.12 196 THR A C 1
ATOM 1453 O O . THR A 1 196 ? 5.102 9.889 2.250 1.00 94.12 196 THR A O 1
ATOM 1456 N N . TYR A 1 197 ? 2.984 9.249 2.681 1.00 93.00 197 TYR A N 1
ATOM 1457 C CA . TYR A 1 197 ? 3.300 7.956 3.275 1.00 93.00 197 TYR A CA 1
ATOM 1458 C C . TYR A 1 197 ? 3.113 6.864 2.225 1.00 93.00 197 TYR A C 1
ATOM 1460 O O . TYR A 1 197 ? 2.032 6.733 1.643 1.00 93.00 197 TYR A O 1
ATOM 1468 N N . SER A 1 198 ? 4.164 6.092 1.970 1.00 90.75 198 SER A N 1
ATOM 1469 C CA . SER A 1 198 ? 4.223 5.147 0.858 1.00 90.75 198 SER A CA 1
ATOM 1470 C C . SER A 1 198 ? 4.879 3.839 1.263 1.00 90.75 198 SER A C 1
ATOM 1472 O O . SER A 1 198 ? 5.725 3.787 2.157 1.00 90.75 198 SER A O 1
ATOM 1474 N N . TRP A 1 199 ? 4.501 2.762 0.581 1.00 88.06 199 TRP A N 1
ATOM 1475 C CA . TRP A 1 199 ? 5.284 1.539 0.604 1.00 88.06 199 TRP A CA 1
ATOM 1476 C C . TRP A 1 199 ? 5.005 0.674 -0.621 1.00 88.06 199 TRP A C 1
ATOM 1478 O O . TRP A 1 199 ? 3.892 0.627 -1.144 1.00 88.06 199 TRP A O 1
ATOM 1488 N N . GLY A 1 200 ? 6.022 -0.048 -1.061 1.00 84.19 200 GLY A N 1
ATOM 1489 C CA . GLY A 1 200 ? 5.954 -1.004 -2.151 1.00 84.19 200 GLY A CA 1
ATOM 1490 C C . GLY A 1 200 ? 6.342 -2.407 -1.719 1.00 84.19 200 GLY A C 1
ATOM 1491 O O . GLY A 1 200 ? 6.948 -2.643 -0.672 1.00 84.19 200 GLY A O 1
ATOM 1492 N N . GLY A 1 201 ? 5.969 -3.360 -2.554 1.00 82.12 201 GLY A N 1
ATOM 1493 C CA . GLY A 1 201 ? 6.136 -4.771 -2.281 1.00 82.12 201 GLY A CA 1
ATOM 1494 C C . GLY A 1 201 ? 7.115 -5.493 -3.186 1.00 82.12 201 GLY A C 1
ATOM 1495 O O . GLY A 1 201 ? 7.265 -5.122 -4.337 1.00 82.12 201 GLY A O 1
ATOM 1496 N N . ALA A 1 202 ? 7.754 -6.572 -2.742 1.00 81.75 202 ALA A N 1
ATOM 1497 C CA . ALA A 1 202 ? 8.772 -7.237 -3.565 1.00 81.75 202 ALA A CA 1
ATOM 1498 C C . ALA A 1 202 ? 8.293 -7.615 -4.989 1.00 81.75 202 ALA A C 1
ATOM 1500 O O . ALA A 1 202 ? 9.090 -7.536 -5.911 1.00 81.75 202 ALA A O 1
ATOM 1501 N N . ALA A 1 203 ? 7.002 -7.909 -5.196 1.00 83.06 203 ALA A N 1
ATOM 1502 C CA . ALA A 1 203 ? 6.419 -8.253 -6.498 1.00 83.06 203 ALA A CA 1
ATOM 1503 C C . ALA A 1 203 ? 6.059 -7.048 -7.408 1.00 83.06 203 ALA A C 1
ATOM 1505 O O . ALA A 1 203 ? 5.390 -7.213 -8.426 1.00 83.06 203 ALA A O 1
ATOM 1506 N N . GLY A 1 204 ? 6.476 -5.828 -7.047 1.00 83.38 204 GLY A N 1
ATOM 1507 C CA . GLY A 1 204 ? 6.347 -4.622 -7.880 1.00 83.38 204 GLY A CA 1
ATOM 1508 C C . GLY A 1 204 ? 5.204 -3.678 -7.534 1.00 83.38 204 GLY A C 1
ATOM 1509 O O . GLY A 1 204 ? 5.177 -2.552 -8.026 1.00 83.38 204 GLY A O 1
ATOM 1510 N N . THR A 1 205 ? 4.332 -4.061 -6.607 1.00 85.88 205 THR A N 1
ATOM 1511 C CA . THR A 1 205 ? 3.266 -3.198 -6.079 1.00 85.88 205 THR A CA 1
ATOM 1512 C C . THR A 1 205 ? 3.810 -1.894 -5.484 1.00 85.88 205 THR A C 1
ATOM 1514 O O . THR A 1 205 ? 4.941 -1.841 -4.981 1.00 85.88 205 THR A O 1
ATOM 1517 N N . ILE A 1 206 ? 3.002 -0.839 -5.510 1.00 88.06 206 ILE A N 1
ATOM 1518 C CA . ILE A 1 206 ? 3.271 0.428 -4.823 1.00 88.06 206 ILE A CA 1
ATOM 1519 C C . ILE A 1 206 ? 1.947 1.084 -4.448 1.00 88.06 206 ILE A C 1
ATOM 1521 O O . ILE A 1 206 ? 1.005 1.098 -5.241 1.00 88.06 206 ILE A O 1
ATOM 1525 N N . ALA A 1 207 ? 1.862 1.626 -3.240 1.00 90.81 207 ALA A N 1
ATOM 1526 C CA . ALA A 1 207 ? 0.697 2.389 -2.829 1.00 90.81 207 ALA A CA 1
ATOM 1527 C C . ALA A 1 207 ? 1.095 3.494 -1.856 1.00 90.81 207 ALA A C 1
ATOM 1529 O O . ALA A 1 207 ? 2.006 3.313 -1.043 1.00 90.81 207 ALA A O 1
ATOM 1530 N N . TRP A 1 208 ? 0.394 4.620 -1.927 1.00 91.81 208 TRP A N 1
ATOM 1531 C CA . TRP A 1 208 ? 0.700 5.796 -1.122 1.00 91.81 208 TRP A CA 1
ATOM 1532 C C . TRP A 1 208 ? -0.544 6.604 -0.781 1.00 91.81 208 TRP A C 1
ATOM 1534 O O . TRP A 1 208 ? -1.565 6.539 -1.469 1.00 91.81 208 TRP A O 1
ATOM 1544 N N . VAL A 1 209 ? -0.420 7.396 0.278 1.00 94.56 209 VAL A N 1
ATOM 1545 C CA . VAL A 1 209 ? -1.352 8.454 0.658 1.00 94.56 209 VAL A CA 1
ATOM 1546 C C . VAL A 1 209 ? -0.572 9.754 0.819 1.00 94.56 209 VAL A C 1
ATOM 1548 O O . VAL A 1 209 ? 0.363 9.849 1.609 1.00 94.56 209 VAL A O 1
ATOM 1551 N N . ASP A 1 210 ? -0.965 10.749 0.041 1.00 94.00 210 ASP A N 1
ATOM 1552 C CA . ASP A 1 210 ? -0.457 12.111 0.034 1.00 94.00 210 ASP A CA 1
ATOM 1553 C C . ASP A 1 210 ? -1.496 13.013 0.718 1.00 94.00 210 ASP A C 1
ATOM 1555 O O . ASP A 1 210 ? -2.496 13.403 0.098 1.00 94.00 210 ASP A O 1
ATOM 1559 N N . PRO A 1 211 ? -1.309 13.316 2.015 1.00 90.50 211 PRO A N 1
ATOM 1560 C CA . PRO A 1 211 ? -2.261 14.123 2.768 1.00 90.50 211 PRO A CA 1
ATOM 1561 C C . PRO A 1 211 ? -2.308 15.579 2.282 1.00 90.50 211 PRO A C 1
ATOM 1563 O O . PRO A 1 211 ? -3.353 16.218 2.407 1.00 90.50 211 PRO A O 1
ATOM 1566 N N . THR A 1 212 ? -1.217 16.084 1.702 1.00 89.25 212 THR A N 1
ATOM 1567 C CA . THR A 1 212 ? -1.089 17.463 1.212 1.00 89.25 212 THR A CA 1
ATOM 1568 C C . THR A 1 212 ? -1.960 17.667 -0.022 1.00 89.25 212 THR A C 1
ATOM 1570 O O . THR A 1 212 ? -2.810 18.557 -0.052 1.00 89.25 212 TH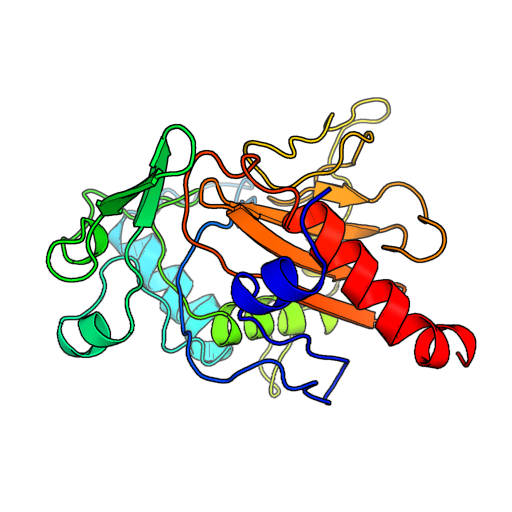R A O 1
ATOM 1573 N N . ASN A 1 213 ? -1.839 16.773 -1.004 1.00 89.56 213 ASN A N 1
ATOM 1574 C CA . ASN A 1 213 ? -2.625 16.839 -2.238 1.00 89.56 213 ASN A CA 1
ATOM 1575 C C . ASN A 1 213 ? -4.000 16.149 -2.123 1.00 89.56 213 ASN A C 1
ATOM 1577 O O . ASN A 1 213 ? -4.839 16.270 -3.022 1.00 89.56 213 ASN A O 1
ATOM 1581 N N . LYS A 1 214 ? -4.268 15.454 -1.006 1.00 91.00 214 LYS A N 1
ATOM 1582 C CA . LYS A 1 214 ? -5.446 14.587 -0.787 1.00 91.00 214 LYS A CA 1
ATOM 1583 C C . LYS A 1 214 ? -5.576 13.516 -1.873 1.00 91.00 214 LYS A C 1
ATOM 1585 O O . LYS A 1 214 ? -6.665 13.274 -2.408 1.00 91.00 214 LYS A O 1
ATOM 1590 N N . VAL A 1 215 ? -4.440 12.920 -2.219 1.00 91.44 215 VAL A N 1
ATOM 1591 C CA . VAL A 1 215 ? -4.316 11.871 -3.231 1.00 91.44 215 VAL A CA 1
ATOM 1592 C C . VAL A 1 215 ? -3.950 10.574 -2.535 1.00 91.44 215 VAL A C 1
ATOM 1594 O O . VAL A 1 215 ? -3.067 10.535 -1.689 1.00 91.44 215 VAL A O 1
ATOM 1597 N N . ARG A 1 216 ? -4.579 9.480 -2.939 1.00 93.12 216 ARG A N 1
ATOM 1598 C CA . ARG A 1 216 ? -4.127 8.130 -2.608 1.00 93.12 216 ARG A CA 1
ATOM 1599 C C . ARG A 1 216 ? -4.151 7.299 -3.872 1.00 93.12 216 ARG A C 1
ATOM 1601 O O 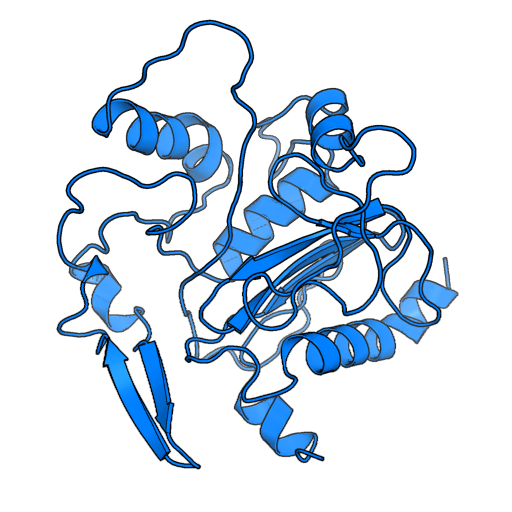. ARG A 1 216 ? -5.016 7.493 -4.728 1.00 93.12 216 ARG A O 1
ATOM 1608 N N . ALA A 1 217 ? -3.220 6.373 -3.987 1.00 90.25 217 ALA A N 1
ATOM 1609 C CA . ALA A 1 217 ? -3.167 5.487 -5.133 1.00 90.25 217 ALA A CA 1
ATOM 1610 C C . ALA A 1 217 ? -2.668 4.113 -4.726 1.00 90.25 217 ALA A C 1
ATOM 1612 O O . ALA A 1 217 ? -1.916 3.958 -3.765 1.00 90.25 217 ALA A O 1
ATOM 1613 N N . THR A 1 218 ? -3.109 3.115 -5.481 1.00 89.25 218 THR A N 1
ATOM 1614 C CA . THR A 1 218 ? -2.692 1.727 -5.334 1.00 89.25 218 THR A CA 1
ATOM 1615 C C . THR A 1 218 ? -2.430 1.161 -6.719 1.00 89.25 218 THR A C 1
ATOM 1617 O O . THR A 1 218 ? -3.333 1.097 -7.550 1.00 89.25 218 THR A O 1
ATOM 1620 N N . VAL A 1 219 ? -1.198 0.726 -6.956 1.00 88.25 219 VAL A N 1
ATOM 1621 C CA . VAL A 1 219 ? -0.770 0.075 -8.193 1.00 88.25 219 VAL A CA 1
ATOM 1622 C C . VAL A 1 219 ? -0.332 -1.337 -7.849 1.00 88.25 219 VAL A C 1
ATOM 1624 O O . VAL A 1 219 ? 0.527 -1.552 -6.990 1.00 88.25 219 VAL A O 1
ATOM 1627 N N . MET A 1 220 ? -0.950 -2.307 -8.514 1.00 85.62 220 MET A N 1
ATOM 1628 C CA . MET A 1 220 ? -0.765 -3.721 -8.227 1.00 85.62 220 MET A CA 1
ATOM 1629 C C . MET A 1 220 ? -0.241 -4.441 -9.466 1.00 85.62 220 MET A C 1
ATOM 1631 O O . MET A 1 220 ? -0.891 -4.465 -10.506 1.00 85.62 220 MET A O 1
ATOM 1635 N N . VAL A 1 221 ? 0.939 -5.038 -9.332 1.00 88.12 221 VAL A N 1
ATOM 1636 C CA . VAL A 1 221 ? 1.574 -5.919 -10.317 1.00 88.12 221 VAL A CA 1
ATOM 1637 C C . VAL A 1 221 ? 2.196 -7.096 -9.568 1.00 88.12 221 VAL A C 1
ATOM 1639 O O . VAL A 1 221 ? 2.394 -7.002 -8.357 1.00 88.12 221 VAL A O 1
ATOM 1642 N N . ASN A 1 222 ? 2.459 -8.204 -10.266 1.00 87.62 222 ASN A N 1
ATOM 1643 C CA . ASN A 1 222 ? 2.914 -9.438 -9.624 1.00 87.62 222 ASN A CA 1
ATOM 1644 C C . ASN A 1 222 ? 4.086 -10.091 -10.373 1.00 87.62 222 ASN A C 1
ATOM 1646 O O . ASN A 1 222 ? 3.935 -11.135 -11.016 1.00 87.62 222 ASN A O 1
ATOM 1650 N N . TYR A 1 223 ? 5.252 -9.442 -10.338 1.00 86.69 223 TYR A N 1
ATOM 1651 C CA . TYR A 1 223 ? 6.467 -9.973 -10.950 1.00 86.69 223 TYR A CA 1
ATOM 1652 C C . TYR A 1 223 ? 7.748 -9.631 -10.173 1.00 86.69 223 TYR A C 1
ATOM 1654 O O . TYR A 1 223 ? 7.833 -8.633 -9.459 1.00 86.69 223 TYR A O 1
ATOM 1662 N N . LEU A 1 224 ? 8.771 -10.464 -10.356 1.00 87.00 224 LEU A N 1
ATOM 1663 C CA . LEU A 1 224 ? 10.111 -10.320 -9.795 1.00 87.00 224 LEU A CA 1
ATOM 1664 C C . LEU A 1 224 ? 11.172 -10.341 -10.909 1.00 87.00 224 LEU A C 1
ATOM 1666 O O . LEU A 1 224 ? 11.019 -11.111 -11.854 1.00 87.00 224 LEU A O 1
ATOM 1670 N N . PRO A 1 225 ? 12.267 -9.570 -10.794 1.00 87.50 225 PRO A N 1
ATOM 1671 C CA . PRO A 1 225 ? 12.484 -8.531 -9.790 1.00 87.50 225 PRO A CA 1
ATOM 1672 C C . PRO A 1 225 ? 11.604 -7.298 -10.076 1.00 87.50 225 PRO A C 1
ATOM 1674 O O . PRO A 1 225 ? 11.265 -7.016 -11.228 1.00 87.50 225 PRO A O 1
ATOM 1677 N N . SER A 1 226 ? 11.194 -6.574 -9.028 1.00 82.19 226 SER A N 1
ATOM 1678 C CA . SER A 1 226 ? 10.203 -5.492 -9.172 1.00 82.19 226 SER A CA 1
ATOM 1679 C C . SER A 1 226 ? 10.651 -4.309 -10.031 1.00 82.19 226 SER A C 1
ATOM 1681 O O . SER A 1 226 ? 9.813 -3.596 -10.583 1.00 82.19 226 SER A O 1
ATOM 1683 N N . ASP A 1 227 ? 11.956 -4.108 -10.153 1.00 82.88 227 ASP A N 1
ATOM 1684 C CA . ASP A 1 227 ? 12.604 -3.032 -10.897 1.00 82.88 227 ASP A CA 1
ATOM 1685 C C . ASP A 1 227 ? 12.880 -3.375 -12.365 1.00 82.88 227 ASP A C 1
ATOM 1687 O O . ASP A 1 227 ? 13.347 -2.508 -13.102 1.00 82.88 227 ASP A O 1
ATOM 1691 N N . LYS A 1 228 ? 12.529 -4.586 -12.834 1.00 87.06 228 LYS A N 1
ATOM 1692 C CA . LYS A 1 228 ? 12.615 -4.941 -14.264 1.00 87.06 228 LYS A CA 1
ATOM 1693 C C . LYS A 1 228 ? 11.913 -3.910 -15.153 1.00 87.06 228 LYS A C 1
ATOM 1695 O O . LYS A 1 228 ? 12.392 -3.619 -16.248 1.00 87.06 228 LYS A O 1
ATOM 1700 N N . TYR A 1 229 ? 10.794 -3.365 -14.681 1.00 86.06 229 TYR A N 1
ATOM 1701 C CA . TYR A 1 229 ? 10.100 -2.255 -15.322 1.00 86.06 229 TYR A CA 1
ATOM 1702 C C . TYR A 1 229 ? 10.004 -1.075 -14.347 1.00 86.06 229 TYR A C 1
ATOM 1704 O O . TYR A 1 229 ? 9.723 -1.289 -13.165 1.00 86.06 229 TYR A O 1
ATOM 1712 N N . PRO A 1 230 ? 10.139 0.178 -14.819 1.00 86.06 230 PRO A N 1
ATOM 1713 C CA . PRO A 1 230 ? 10.085 1.380 -13.980 1.00 86.06 230 PRO A CA 1
ATOM 1714 C C . PRO A 1 230 ? 8.657 1.743 -13.525 1.00 86.06 230 PRO A C 1
ATOM 1716 O O . PRO A 1 230 ? 8.361 2.911 -13.271 1.00 86.06 230 PRO A O 1
ATOM 1719 N N . LEU A 1 231 ? 7.758 0.757 -13.403 1.00 83.56 231 LEU A N 1
ATOM 1720 C CA . LEU A 1 231 ? 6.321 0.976 -13.227 1.00 83.56 231 LEU A CA 1
ATOM 1721 C C . LEU A 1 231 ? 6.003 1.848 -12.023 1.00 83.56 231 LEU A C 1
ATOM 1723 O O . LEU A 1 231 ? 5.140 2.701 -12.132 1.00 83.56 231 LEU A O 1
ATOM 1727 N N . ARG A 1 232 ? 6.718 1.699 -10.907 1.00 83.06 232 ARG A N 1
ATOM 1728 C CA . ARG A 1 232 ? 6.477 2.510 -9.706 1.00 83.06 232 ARG A CA 1
ATOM 1729 C C . ARG A 1 232 ? 6.698 3.997 -9.943 1.00 83.06 232 ARG A C 1
A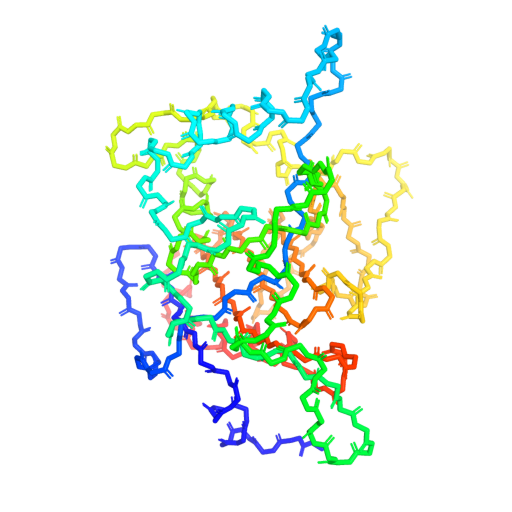TOM 1731 O O . ARG A 1 232 ? 5.905 4.834 -9.513 1.00 83.06 232 ARG A O 1
ATOM 1738 N N . THR A 1 233 ? 7.794 4.325 -10.619 1.00 83.75 233 THR A N 1
ATOM 1739 C CA . THR A 1 233 ? 8.151 5.706 -10.934 1.00 83.75 233 THR A CA 1
ATOM 1740 C C . THR A 1 233 ? 7.219 6.260 -12.001 1.00 83.75 233 THR A C 1
ATOM 1742 O O . THR A 1 233 ? 6.690 7.360 -11.836 1.00 83.75 233 THR A O 1
ATOM 1745 N N . ASP A 1 234 ? 6.978 5.492 -13.060 1.00 87.75 234 ASP A N 1
ATOM 1746 C CA . ASP A 1 234 ? 6.178 5.935 -14.198 1.00 87.75 234 ASP A CA 1
ATOM 1747 C C . ASP A 1 234 ? 4.697 6.068 -13.837 1.00 87.75 234 ASP A C 1
ATOM 1749 O O . ASP A 1 234 ? 4.072 7.060 -14.206 1.00 87.75 234 ASP A O 1
ATOM 1753 N N . SER A 1 235 ? 4.145 5.145 -13.041 1.00 87.12 235 SER A N 1
ATOM 1754 C CA . SER A 1 235 ? 2.762 5.233 -12.564 1.00 87.12 235 SER A CA 1
ATOM 1755 C C . SER A 1 235 ? 2.559 6.441 -11.661 1.00 87.12 235 SER A C 1
ATOM 1757 O O . SER A 1 235 ? 1.559 7.139 -11.793 1.00 87.12 235 SER A O 1
ATOM 1759 N N . THR A 1 236 ? 3.511 6.721 -10.763 1.00 86.38 236 THR A N 1
ATOM 1760 C CA . THR A 1 236 ? 3.436 7.892 -9.879 1.00 86.38 236 THR A CA 1
ATOM 1761 C C . THR A 1 236 ? 3.438 9.173 -10.707 1.00 86.38 236 THR A C 1
ATOM 1763 O O . THR A 1 236 ? 2.536 9.993 -10.563 1.00 86.38 236 THR A O 1
ATOM 1766 N N . LYS A 1 237 ? 4.388 9.323 -11.637 1.00 87.50 237 LYS A N 1
ATOM 1767 C CA . LYS A 1 237 ? 4.446 10.492 -12.529 1.00 87.50 237 LYS A CA 1
ATOM 1768 C C . LYS A 1 237 ? 3.169 10.654 -13.351 1.00 87.50 237 LYS A C 1
ATOM 1770 O O . LYS A 1 237 ? 2.638 11.756 -13.416 1.00 87.50 237 LYS A O 1
ATOM 1775 N N . ALA A 1 238 ? 2.670 9.571 -13.949 1.00 89.69 238 ALA A N 1
ATOM 1776 C CA . ALA A 1 238 ? 1.456 9.601 -14.759 1.00 89.69 238 ALA A CA 1
ATOM 1777 C C . ALA A 1 238 ? 0.235 10.042 -13.939 1.00 89.69 238 ALA A C 1
ATOM 1779 O O . ALA A 1 238 ? -0.500 10.923 -14.370 1.00 89.69 238 ALA A O 1
ATOM 1780 N N . ILE A 1 239 ? 0.067 9.499 -12.729 1.00 89.56 239 ILE A N 1
ATOM 1781 C CA . ILE A 1 239 ? -1.044 9.864 -11.842 1.00 89.56 239 ILE A CA 1
ATOM 1782 C C . ILE A 1 239 ? -0.992 11.352 -11.481 1.00 89.56 239 ILE A C 1
ATOM 1784 O O . ILE A 1 239 ? -2.004 12.035 -11.593 1.00 89.56 239 ILE A O 1
ATOM 1788 N N . TYR A 1 240 ? 0.161 11.888 -11.078 1.00 88.88 240 TYR A N 1
ATOM 1789 C CA . TYR A 1 240 ? 0.243 13.311 -10.726 1.00 88.88 240 TYR A CA 1
ATOM 1790 C C . TYR A 1 240 ? 0.122 14.239 -11.940 1.00 88.88 240 TYR A C 1
ATOM 1792 O O . TYR A 1 240 ? -0.462 15.315 -11.812 1.00 88.88 240 TYR A O 1
ATOM 1800 N N . ALA A 1 241 ? 0.601 13.826 -13.116 1.00 89.00 241 ALA A N 1
ATOM 1801 C CA . ALA A 1 241 ? 0.400 14.572 -14.356 1.00 89.00 241 ALA A CA 1
ATOM 1802 C C . ALA A 1 241 ? -1.091 14.674 -14.719 1.00 89.00 241 ALA A C 1
ATOM 1804 O O . ALA A 1 241 ? -1.577 15.773 -14.986 1.00 89.00 241 ALA A O 1
ATOM 1805 N N . ASP A 1 242 ? -1.832 13.566 -14.638 1.00 89.94 242 ASP A N 1
ATOM 1806 C CA . ASP A 1 242 ? -3.280 13.542 -14.888 1.00 89.94 242 ASP A CA 1
ATOM 1807 C C . ASP A 1 242 ? -4.057 14.385 -13.862 1.00 89.94 242 ASP A C 1
ATOM 1809 O O . ASP A 1 242 ? -5.091 14.977 -14.179 1.00 89.94 242 ASP A O 1
ATOM 1813 N N . LEU A 1 243 ? -3.552 14.481 -12.627 1.00 86.44 243 LEU A N 1
ATOM 1814 C CA . LEU A 1 243 ? -4.168 15.266 -11.554 1.00 86.44 243 LEU A CA 1
ATOM 1815 C C . LEU A 1 243 ? -3.766 16.744 -11.551 1.00 86.44 243 LEU A C 1
ATOM 1817 O O . LEU A 1 243 ? -4.437 17.541 -10.889 1.00 86.44 243 LEU A O 1
ATOM 1821 N N . ALA A 1 244 ? -2.732 17.145 -12.294 1.00 86.19 244 ALA A N 1
ATOM 1822 C CA . ALA A 1 244 ? -2.232 18.520 -12.306 1.00 86.19 244 ALA A CA 1
ATOM 1823 C C . ALA A 1 244 ? -3.326 19.586 -12.550 1.00 86.19 244 ALA A C 1
ATOM 1825 O O . ALA A 1 244 ? -3.337 20.584 -11.822 1.00 86.19 244 ALA A O 1
ATOM 1826 N N . PRO A 1 245 ? -4.305 19.396 -13.465 1.00 83.50 245 PRO A N 1
ATOM 1827 C CA . PRO A 1 245 ? -5.380 20.372 -13.679 1.00 83.50 245 PRO A CA 1
ATOM 1828 C C . PRO A 1 245 ? -6.339 20.538 -12.491 1.00 83.50 245 PRO A C 1
ATOM 1830 O O . PRO A 1 245 ? -7.052 21.537 -12.407 1.00 83.50 245 PRO A O 1
ATOM 1833 N N . VAL A 1 246 ? -6.408 19.541 -11.604 1.00 80.38 246 VAL A N 1
ATOM 1834 C CA . VAL A 1 246 ? -7.274 19.539 -10.415 1.00 80.38 246 VAL A CA 1
ATOM 1835 C C . VAL A 1 246 ? -6.520 20.066 -9.197 1.00 80.38 246 VAL A C 1
ATOM 1837 O O . VAL A 1 246 ? -7.101 20.780 -8.382 1.00 80.38 246 VAL A O 1
ATOM 1840 N N . LEU A 1 247 ? -5.231 19.740 -9.079 1.00 79.25 247 LEU A N 1
ATOM 1841 C CA . LEU A 1 247 ? -4.381 20.171 -7.968 1.00 79.25 247 LEU A CA 1
ATOM 1842 C C . LEU A 1 247 ? -4.035 21.664 -8.040 1.00 79.25 247 LEU A C 1
ATOM 1844 O O . LEU A 1 247 ? -3.990 22.318 -7.010 1.00 79.25 247 LEU A O 1
ATOM 1848 N N . THR A 1 248 ? -3.872 22.221 -9.242 1.00 67.62 248 THR A N 1
ATOM 1849 C CA . THR A 1 248 ? -3.571 23.654 -9.454 1.00 67.62 248 THR A CA 1
ATOM 1850 C C . THR A 1 248 ? -4.749 24.600 -9.199 1.00 67.62 248 THR A C 1
ATOM 1852 O O . THR A 1 248 ? -4.557 25.810 -9.148 1.00 67.62 248 THR A O 1
ATOM 1855 N N . LYS A 1 249 ? -5.971 24.073 -9.056 1.00 55.50 249 LYS A N 1
ATOM 1856 C CA . LYS A 1 249 ? -7.195 24.861 -8.823 1.00 55.50 249 LYS A CA 1
ATOM 1857 C C . LYS A 1 249 ? -7.585 24.977 -7.344 1.00 55.50 249 LYS A C 1
ATOM 1859 O O . LYS A 1 249 ? -8.670 25.478 -7.054 1.00 55.50 249 LYS A O 1
ATOM 1864 N N . ARG A 1 250 ? -6.767 24.453 -6.432 1.00 52.62 250 ARG A N 1
ATOM 1865 C CA . ARG A 1 250 ? -6.986 24.475 -4.980 1.00 52.62 250 ARG A CA 1
ATOM 1866 C C . ARG A 1 250 ? -6.027 25.443 -4.314 1.00 52.62 250 ARG A C 1
ATOM 1868 O O . ARG A 1 250 ? -6.455 26.016 -3.292 1.00 52.62 250 ARG A O 1
#